Protein 7UEK (pdb70)

Secondary structure (DSSP, 8-state):
-EEEEEE-SS--HHHHHHHHHHHHHHT-S-EEEEEE--HHHHHHHHHHHHHHT-TT-EEEEEE--S-HHHHHHHHHHHHHHHHHTT-S-EEEEEE--SHHHHHHHHHHHHHHT-SEEEEE--TT--HHHHHHHHHHHHHHT-S-EEEEEE--HHHHHHHHHHHHHHT-TT-EEEEE---SSHHHHHHHHHHHHHHHHHTT---EEEEEEE--HHHHHHHHHHHHHHT-

Radius of gyration: 16.61 Å; Cα contacts (8 Å, |Δi|>4): 403; chains: 1; bounding box: 42×39×34 Å

B-factor: mean 62.91, std 21.58, range [27.77, 148.19]

Solvent-accessible surface area: 11510 Å² total; per-residue (Å²): 89,2,1,0,0,46,12,34,142,94,23,74,73,122,31,0,72,82,0,0,70,16,0,101,181,63,46,14,147,87,0,0,0,0,6,98,53,60,78,122,27,0,103,20,0,10,113,3,18,151,98,32,58,12,123,97,8,22,0,1,0,8,10,87,30,124,63,77,103,64,3,98,124,50,0,93,114,0,6,75,32,0,122,157,76,49,22,72,72,51,10,0,0,4,95,8,80,80,79,88,56,1,67,83,14,0,103,33,0,49,130,43,34,14,45,8,3,0,0,45,9,38,154,95,22,71,97,137,52,0,84,69,0,0,34,12,0,113,153,58,59,23,161,73,5,0,1,0,2,87,40,49,62,124,25,0,94,26,0,11,118,9,16,138,95,36,52,25,150,81,7,24,0,2,0,20,4,87,18,134,84,65,79,80,1,90,118,50,0,97,94,0,10,89,18,0,150,164,68,49,15,111,70,27,10,0,0,0,80,1,50,76,58,98,38,0,80,99,0,1,123,30,0,40,150,50,40,16

Structure (mmCIF, N/CA/C/O backbone):
data_7UEK
#
_entry.id   7UEK
#
_cell.length_a   44.848
_cell.length_b   65.526
_cell.length_c   77.686
_cell.angle_alpha   90.000
_cell.angle_beta   90.000
_cell.angle_gamma   90.000
#
_symmetry.space_group_name_H-M   'P 21 21 21'
#
loop_
_entity.id
_entity.type
_entity.pdbx_description
1 polymer OT3
2 water water
#
loop_
_atom_site.group_PDB
_atom_site.id
_atom_site.type_symbol
_atom_site.label_atom_id
_atom_site.label_alt_id
_atom_site.label_comp_id
_atom_site.label_asym_id
_atom_site.label_entity_id
_atom_site.label_seq_id
_atom_site.pdbx_PDB_ins_code
_atom_site.Cartn_x
_atom_site.Cartn_y
_atom_site.Cartn_z
_atom_site.occupancy
_atom_site.B_iso_or_equiv
_atom_site.auth_seq_id
_atom_site.auth_comp_id
_atom_site.auth_asym_id
_atom_site.auth_atom_id
_atom_site.pdbx_PDB_model_num
ATOM 1 N N . ASP A 1 15 ? 0.353 -4.929 2.643 1.00 141.10 1 ASP A N 1
ATOM 2 C CA . ASP A 1 15 ? 1.391 -3.927 2.445 1.00 138.52 1 ASP A CA 1
ATOM 3 C C . ASP A 1 15 ? 0.797 -2.568 2.039 1.00 128.64 1 ASP A C 1
ATOM 4 O O . ASP A 1 15 ? 0.159 -1.874 2.843 1.00 134.37 1 ASP A O 1
ATOM 13 N N . ALA A 1 16 ? 1.005 -2.218 0.770 1.00 102.12 2 ALA A N 1
ATOM 14 C CA . ALA A 1 16 ? 0.791 -0.877 0.242 1.00 76.90 2 ALA A CA 1
ATOM 15 C C . ALA A 1 16 ? -0.069 -0.960 -1.008 1.00 66.45 2 ALA A C 1
ATOM 16 O O . ALA A 1 16 ? -0.333 -2.044 -1.537 1.00 69.75 2 ALA A O 1
ATOM 23 N N . ILE A 1 17 ? -0.515 0.204 -1.486 1.00 57.33 3 ILE A N 1
ATOM 24 C CA . ILE A 1 17 ? -1.376 0.296 -2.662 1.00 48.73 3 ILE A CA 1
ATOM 25 C C . ILE A 1 17 ? -0.787 1.322 -3.622 1.00 51.16 3 ILE A C 1
ATOM 26 O O . ILE A 1 17 ? -0.432 2.437 -3.212 1.00 44.81 3 ILE A O 1
ATOM 42 N N . CYS A 1 18 ? -0.717 0.960 -4.899 1.00 46.53 4 CYS A N 1
ATOM 43 C CA . CYS A 1 18 ? -0.209 1.814 -5.967 1.00 48.54 4 CYS A CA 1
ATOM 44 C C . CYS A 1 18 ? -1.361 2.256 -6.874 1.00 51.46 4 CYS A C 1
ATOM 45 O O . CYS A 1 18 ? -2.253 1.464 -7.210 1.00 36.71 4 CYS A O 1
ATOM 53 N N . ILE A 1 19 ? -1.385 3.545 -7.190 1.00 44.98 5 ILE A N 1
ATOM 54 C CA . ILE A 1 19 ? -2.376 4.146 -8.067 1.00 38.35 5 ILE A CA 1
ATOM 55 C C . ILE A 1 19 ? -1.742 4.194 -9.442 1.00 43.04 5 ILE A C 1
ATOM 56 O O . ILE A 1 19 ? -0.672 4.790 -9.630 1.00 46.61 5 ILE A O 1
ATOM 72 N N . TYR A 1 20 ? -2.417 3.610 -10.412 1.00 34.11 6 TYR A N 1
ATOM 73 C CA . TYR A 1 20 ? -1.929 3.592 -11.777 1.00 43.24 6 TYR A CA 1
ATOM 74 C C . TYR A 1 20 ? -2.829 4.537 -12.563 1.00 49.13 6 TYR A C 1
ATOM 75 O O . TYR A 1 20 ? -4.050 4.396 -12.532 1.00 43.56 6 TYR A O 1
ATOM 93 N N . LEU A 1 21 ? -2.240 5.550 -13.191 1.00 54.48 7 LEU A N 1
ATOM 94 C CA . LEU A 1 21 ? -3.052 6.542 -13.872 1.00 60.71 7 LEU A CA 1
ATOM 95 C C . LEU A 1 21 ? -3.388 6.064 -15.274 1.00 69.40 7 LEU A C 1
ATOM 96 O O . LEU A 1 21 ? -2.492 5.741 -16.064 1.00 64.65 7 LEU A O 1
ATOM 112 N N . ASP A 1 22 ? -4.692 6.061 -15.570 1.00 83.11 8 ASP A N 1
ATOM 113 C CA . ASP A 1 22 ? -5.309 5.468 -16.751 1.00 97.12 8 ASP A CA 1
ATOM 114 C C . ASP A 1 22 ? -5.007 6.217 -18.047 1.00 105.27 8 ASP A C 1
ATOM 115 O O . ASP A 1 22 ? -5.611 5.923 -19.086 1.00 108.97 8 ASP A O 1
ATOM 124 N N . GLU A 1 23 ? -4.012 7.103 -18.050 1.00 103.99 9 GLU A N 1
ATOM 125 C CA . GLU A 1 23 ? -3.706 7.918 -19.242 1.00 100.28 9 GLU A CA 1
ATOM 126 C C . GLU A 1 23 ? -4.952 8.646 -19.806 1.00 89.06 9 GLU A C 1
ATOM 127 O O . GLU A 1 23 ? -4.817 9.534 -20.634 1.00 85.49 9 GLU A O 1
ATOM 139 N N . SER A 1 24 ? -6.146 8.260 -19.356 1.00 86.29 10 SER A N 1
ATOM 140 C CA . SER A 1 24 ? -7.380 8.960 -19.673 1.00 81.16 10 SER A CA 1
ATOM 141 C C . SER A 1 24 ? -7.773 9.630 -18.363 1.00 77.56 10 SER A C 1
ATOM 142 O O . SER A 1 24 ? -8.760 10.380 -18.330 1.00 78.84 10 SER A O 1
ATOM 150 N N . ALA A 1 25 ? -7.024 9.367 -17.295 1.00 66.62 11 ALA A N 1
ATOM 151 C CA . ALA A 1 25 ? -7.226 10.026 -16.019 1.00 68.04 11 ALA A CA 1
ATOM 152 C C . ALA A 1 25 ? -6.465 11.353 -15.987 1.00 66.83 11 ALA A C 1
ATOM 153 O O . ALA A 1 25 ? -5.453 11.526 -16.668 1.00 65.56 11 ALA A O 1
ATOM 160 N N . THR A 1 26 ? -6.966 12.291 -15.188 1.00 60.56 12 THR A N 1
ATOM 161 C CA . THR A 1 26 ? -6.403 13.632 -15.053 1.00 52.07 12 THR A CA 1
ATOM 162 C C . THR A 1 26 ? -5.685 13.762 -13.710 1.00 54.63 12 THR A C 1
ATOM 163 O O . THR A 1 26 ? -5.666 12.840 -12.883 1.00 44.97 12 THR A O 1
ATOM 174 N N . TRP A 1 27 ? -5.088 14.932 -13.474 1.00 53.12 13 TRP A N 1
ATOM 175 C CA . TRP A 1 27 ? -4.385 15.094 -12.208 1.00 48.39 13 TRP A CA 1
ATOM 176 C C . TRP A 1 27 ? -5.341 15.299 -11.045 1.00 42.75 13 TRP A C 1
ATOM 177 O O . TRP A 1 27 ? -4.978 15.011 -9.898 1.00 45.26 13 TRP A O 1
ATOM 198 N N . LYS A 1 28 ? -6.539 15.825 -11.304 1.00 42.24 14 LYS A N 1
ATOM 199 C CA . LYS A 1 28 ? -7.596 15.789 -10.295 1.00 44.93 14 LYS A CA 1
ATOM 200 C C . LYS A 1 28 ? -8.051 14.341 -9.992 1.00 45.37 14 LYS A C 1
ATOM 201 O O . LYS A 1 28 ? -8.363 13.998 -8.836 1.00 43.44 14 LYS A O 1
ATOM 220 N N . ASP A 1 29 ? -8.117 13.472 -11.008 1.00 44.95 15 ASP A N 1
ATOM 221 C CA . ASP A 1 29 ? -8.371 12.053 -10.720 1.00 49.65 15 ASP A CA 1
ATOM 222 C C . ASP A 1 29 ? -7.308 11.476 -9.797 1.00 49.54 15 ASP A C 1
ATOM 223 O O . ASP A 1 29 ? -7.629 10.740 -8.853 1.00 45.72 15 ASP A O 1
ATOM 232 N N . MET A 1 30 ? -6.031 11.800 -10.066 1.00 44.42 16 MET A N 1
ATOM 233 C CA . MET A 1 30 ? -4.922 11.340 -9.236 1.00 43.96 16 MET A CA 1
ATOM 234 C C . MET A 1 30 ? -5.031 11.852 -7.809 1.00 47.65 16 MET A C 1
ATOM 235 O O . MET A 1 30 ? -4.894 11.083 -6.844 1.00 42.62 16 MET A O 1
ATOM 249 N N . LYS A 1 31 ? -5.223 13.165 -7.655 1.00 39.85 17 LYS A N 1
ATOM 250 C CA . LYS A 1 31 ? -5.375 13.742 -6.326 1.00 38.56 17 LYS A CA 1
ATOM 251 C C . LYS A 1 31 ? -6.496 13.061 -5.551 1.00 42.30 17 LYS A C 1
ATOM 252 O O . LYS A 1 31 ? -6.353 12.795 -4.353 1.00 45.28 17 LYS A O 1
ATOM 271 N N . LYS A 1 32 ? -7.628 12.783 -6.208 1.00 48.74 18 LYS A N 1
ATOM 272 C CA A LYS A 1 32 ? -8.743 12.186 -5.483 0.48 50.01 18 LYS A CA 1
ATOM 273 C CA B LYS A 1 32 ? -8.750 12.179 -5.492 0.52 49.98 18 LYS A CA 1
ATOM 274 C C . LYS A 1 32 ? -8.438 10.742 -5.095 1.00 44.82 18 LYS A C 1
ATOM 275 O O . LYS A 1 32 ? -8.834 10.294 -4.014 1.00 43.18 18 LYS A O 1
ATOM 299 N N . ALA A 1 33 ? -7.721 10.008 -5.952 1.00 36.12 19 ALA A N 1
ATOM 300 C CA . ALA A 1 33 ? -7.331 8.642 -5.600 1.00 45.62 19 ALA A CA 1
ATOM 301 C C . ALA A 1 33 ? -6.393 8.640 -4.397 1.00 51.43 19 ALA A C 1
ATOM 302 O O . ALA A 1 33 ? -6.504 7.776 -3.516 1.00 37.40 19 ALA A O 1
ATOM 309 N N . MET A 1 34 ? -5.498 9.634 -4.313 1.00 43.89 20 MET A N 1
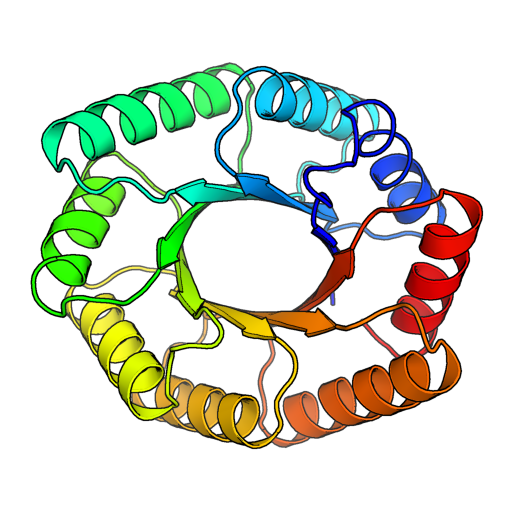ATOM 310 C CA . MET A 1 34 ? -4.601 9.714 -3.166 1.00 42.56 20 MET A CA 1
ATOM 311 C C . MET A 1 34 ? -5.356 10.004 -1.875 1.00 47.73 20 MET A C 1
ATOM 312 O O . MET A 1 34 ? -5.085 9.378 -0.841 1.00 49.92 20 MET A O 1
ATOM 326 N N . GLU A 1 35 ? -6.298 10.957 -1.893 1.00 44.33 21 GLU A N 1
ATOM 327 C CA . GLU A 1 35 ? -7.038 11.238 -0.661 1.00 49.69 21 GLU A CA 1
ATOM 328 C C . GLU A 1 35 ? -7.884 10.044 -0.239 1.00 46.56 21 GLU A C 1
ATOM 329 O O . GLU A 1 35 ? -8.156 9.853 0.957 1.00 47.04 21 GLU A O 1
ATOM 341 N N . ILE A 1 36 ? -8.316 9.227 -1.192 1.00 40.68 22 ILE A N 1
ATOM 342 C CA . ILE A 1 36 ? -9.142 8.087 -0.817 1.00 42.61 22 ILE A CA 1
ATOM 343 C C . ILE A 1 36 ? -8.302 7.091 -0.043 1.00 47.31 22 ILE A C 1
ATOM 344 O O . ILE A 1 36 ? -8.672 6.664 1.058 1.00 54.25 22 ILE A O 1
ATOM 360 N N . LEU A 1 37 ? -7.109 6.795 -0.563 1.00 49.35 23 LEU A N 1
ATOM 361 C CA . LEU A 1 37 ? -6.183 5.903 0.130 1.00 45.82 23 LEU A CA 1
ATOM 362 C C . LEU A 1 37 ? -5.784 6.471 1.491 1.00 52.25 23 LEU A C 1
ATOM 363 O O . LEU A 1 37 ? -5.744 5.740 2.489 1.00 49.75 23 LEU A O 1
ATOM 379 N N . TYR A 1 38 ? -5.490 7.775 1.557 1.00 51.53 24 TYR A N 1
ATOM 380 C CA . TYR A 1 38 ? -5.206 8.373 2.851 1.00 48.07 24 TYR A CA 1
ATOM 381 C C . TYR A 1 38 ? -6.335 8.095 3.831 1.00 57.98 24 TYR A C 1
ATOM 382 O O . TYR A 1 38 ? -6.098 7.698 4.981 1.00 53.87 24 TYR A O 1
ATOM 400 N N . LYS A 1 39 ? -7.577 8.318 3.382 1.00 62.78 25 LYS A N 1
ATOM 401 C CA . LYS A 1 39 ? -8.746 8.131 4.228 1.00 61.39 25 LYS A CA 1
ATOM 402 C C . LYS A 1 39 ? -8.889 6.679 4.655 1.00 58.22 25 LYS A C 1
ATOM 403 O O . LYS A 1 39 ? -9.257 6.396 5.802 1.00 64.31 25 LYS A O 1
ATOM 422 N N . LEU A 1 40 ? -8.596 5.745 3.752 1.00 55.71 26 LEU A N 1
ATOM 423 C CA . LEU A 1 40 ? -8.630 4.325 4.114 1.00 63.20 26 LEU A CA 1
ATOM 424 C C . LEU A 1 40 ? -7.502 3.911 5.036 1.00 69.47 26 LEU A C 1
ATOM 425 O O . LEU A 1 40 ? -7.491 2.753 5.477 1.00 73.97 26 LEU A O 1
ATOM 441 N N . GLY A 1 41 ? -6.559 4.799 5.331 1.00 66.67 27 GLY A N 1
ATOM 442 C CA . GLY A 1 41 ? -5.474 4.445 6.215 1.00 70.39 27 GLY A CA 1
ATOM 443 C C . GLY A 1 41 ? -4.425 3.640 5.493 1.00 76.34 27 GLY A C 1
ATOM 444 O O . GLY A 1 41 ? -4.159 2.486 5.832 1.00 83.40 27 GLY A O 1
ATOM 448 N N . VAL A 1 42 ? -3.824 4.261 4.495 1.00 80.27 28 VAL A N 1
ATOM 449 C CA . VAL A 1 42 ? -2.757 3.650 3.741 1.00 84.05 28 VAL A CA 1
ATOM 450 C C . VAL A 1 42 ? -1.551 4.554 3.915 1.00 89.70 28 VAL A C 1
ATOM 451 O O . VAL A 1 42 ? -1.554 5.699 3.490 1.00 89.35 28 VAL A O 1
ATOM 464 N N . LYS A 1 43 ? -0.505 4.070 4.572 1.00 96.84 29 LYS A N 1
ATOM 465 C CA . LYS A 1 43 ? 0.665 4.890 4.796 1.00 104.61 29 LYS A CA 1
ATOM 466 C C . LYS A 1 43 ? 1.508 4.981 3.542 1.00 96.85 29 LYS A C 1
ATOM 467 O O . LYS A 1 43 ? 1.931 6.063 3.146 1.00 99.53 29 LYS A O 1
ATOM 486 N N . LYS A 1 44 ? 1.747 3.840 2.915 1.00 30.00 30 LYS A N 1
ATOM 487 C CA . LYS A 1 44 ? 2.550 3.815 1.711 1.00 30.00 30 LYS A CA 1
ATOM 488 C C . LYS A 1 44 ? 1.692 4.054 0.481 1.00 30.00 30 LYS A C 1
ATOM 489 O O . LYS A 1 44 ? 1.106 3.139 -0.0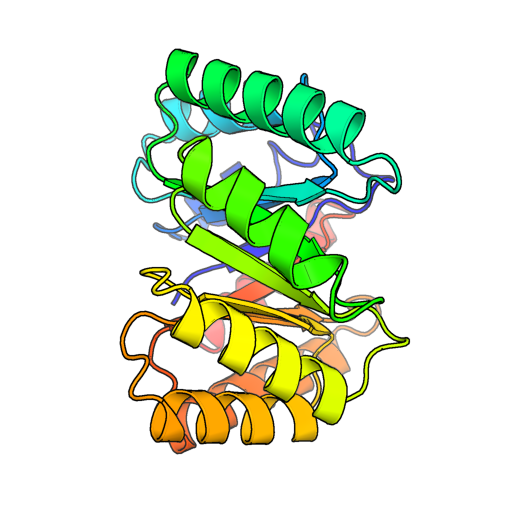66 1.00 30.00 30 LYS A O 1
ATOM 495 N N . ILE A 1 45 ? 1.624 5.308 0.067 1.00 77.31 31 ILE A N 1
ATOM 496 C CA . ILE A 1 45 ? 0.775 5.569 -1.186 1.00 68.54 31 ILE A CA 1
ATOM 497 C C . ILE A 1 45 ? 1.700 5.644 -2.382 1.00 65.72 31 ILE A C 1
ATOM 498 O O . ILE A 1 45 ? 2.390 6.616 -2.556 1.00 67.86 31 ILE A O 1
ATOM 514 N N . VAL A 1 46 ? 1.703 4.642 -3.236 1.00 62.76 32 VAL A N 1
ATOM 515 C CA . VAL A 1 46 ? 2.608 4.648 -4.359 1.00 55.03 32 VAL A CA 1
ATOM 516 C C . VAL A 1 46 ? 1.882 5.127 -5.620 1.00 45.39 32 VAL A C 1
ATOM 517 O O . VAL A 1 46 ? 0.713 4.876 -5.771 1.00 44.20 32 VAL A O 1
ATOM 530 N N . VAL A 1 47 ? 2.523 5.927 -6.469 1.00 40.14 33 VAL A N 1
ATOM 531 C CA . VAL A 1 47 ? 1.884 6.402 -7.688 1.00 41.63 33 VAL A CA 1
ATOM 532 C C . VAL A 1 47 ? 2.764 6.093 -8.890 1.00 39.66 33 VAL A C 1
ATOM 533 O O . VAL A 1 47 ? 3.995 6.230 -8.849 1.00 42.44 33 VAL A O 1
ATOM 546 N N . LEU A 1 48 ? 2.112 5.744 -9.984 1.00 36.00 34 LEU A N 1
ATOM 547 C CA . LEU A 1 48 ? 2.761 5.166 -11.143 1.00 43.36 34 LEU A CA 1
ATOM 548 C C . LEU A 1 48 ? 2.217 5.882 -12.362 1.00 42.20 34 LEU A C 1
ATOM 549 O O . LEU A 1 48 ? 1.010 5.837 -12.600 1.00 41.45 34 LEU A O 1
ATOM 565 N N . PHE A 1 49 ? 3.086 6.509 -13.148 1.00 33.56 35 PHE A N 1
ATOM 566 C CA . PHE A 1 49 ? 2.600 7.057 -14.403 1.00 38.37 35 PHE A CA 1
ATOM 567 C C . PHE A 1 49 ? 3.774 7.257 -15.357 1.00 45.44 35 PHE A C 1
ATOM 568 O O . PHE A 1 49 ? 4.949 7.216 -14.965 1.00 43.93 35 PHE A O 1
ATOM 585 N N . LYS A 1 50 ? 3.437 7.467 -16.631 1.00 44.64 36 LYS A N 1
ATOM 586 C CA . LYS A 1 50 ? 4.457 7.845 -17.595 1.00 52.47 36 LYS A CA 1
ATOM 587 C C . LYS A 1 50 ? 4.935 9.260 -17.305 1.00 58.93 36 LYS A C 1
ATOM 588 O O . LYS A 1 50 ? 4.147 10.137 -16.924 1.00 50.24 36 LYS A O 1
ATOM 607 N N . TYR A 1 51 ? 6.246 9.459 -17.437 1.00 60.11 37 TYR A N 1
ATOM 608 C CA . TYR A 1 51 ? 6.891 10.704 -17.042 1.00 62.22 37 TYR A CA 1
ATOM 609 C C . TYR A 1 51 ? 6.103 11.901 -17.541 1.00 56.48 37 TYR A C 1
ATOM 610 O O . TYR A 1 51 ? 5.830 12.032 -18.738 1.00 57.66 37 TYR A O 1
ATOM 628 N N . ASP A 1 52 ? 5.716 12.755 -16.602 1.00 55.68 38 ASP A N 1
ATOM 629 C CA . ASP A 1 52 ? 4.832 13.881 -16.869 1.00 55.75 38 ASP A CA 1
ATOM 630 C C . ASP A 1 52 ? 5.129 14.925 -15.811 1.00 53.16 38 ASP A C 1
ATOM 631 O O . ASP A 1 52 ? 4.899 14.690 -14.618 1.00 49.74 38 ASP A O 1
ATOM 640 N N . GLU A 1 53 ? 5.619 16.070 -16.278 1.00 54.66 39 GLU A N 1
ATOM 641 C CA A GLU A 1 53 ? 6.076 17.120 -15.375 0.52 59.07 39 GLU A CA 1
ATOM 642 C CA B GLU A 1 53 ? 6.070 17.142 -15.404 0.48 59.19 39 GLU A CA 1
ATOM 643 C C . GLU A 1 53 ? 4.952 17.592 -14.467 1.00 55.45 39 GLU A C 1
ATOM 644 O O . GLU A 1 53 ? 5.142 17.729 -13.252 1.00 52.77 39 GLU A O 1
ATOM 661 N N . LYS A 1 54 ? 3.771 17.829 -15.031 1.00 54.50 40 LYS A N 1
ATOM 662 C CA . LYS A 1 54 ? 2.641 18.309 -14.246 1.00 53.61 40 LYS A CA 1
ATOM 663 C C . LYS A 1 54 ? 2.176 17.249 -13.253 1.00 60.18 40 LYS A C 1
ATOM 664 O O . LYS A 1 54 ? 1.846 17.562 -12.100 1.00 56.98 40 LYS A O 1
ATOM 683 N N . LEU A 1 55 ? 2.180 15.979 -13.672 1.00 58.45 41 LEU A N 1
ATOM 684 C CA . LEU A 1 55 ? 1.804 14.909 -12.759 1.00 49.85 41 LEU A CA 1
ATOM 685 C C . LEU A 1 55 ? 2.786 14.797 -11.601 1.00 48.95 41 LEU A C 1
ATOM 686 O O . LEU A 1 55 ? 2.373 14.539 -10.464 1.00 50.09 41 LEU A O 1
ATOM 702 N N . ILE A 1 56 ? 4.089 14.994 -11.858 1.00 45.86 42 ILE A N 1
ATOM 703 C CA . ILE A 1 56 ? 5.069 14.931 -10.770 1.00 52.60 42 ILE A CA 1
ATOM 704 C C . ILE A 1 56 ? 4.818 16.042 -9.747 1.00 45.99 42 ILE A C 1
ATOM 705 O O . ILE A 1 56 ? 4.798 15.801 -8.529 1.00 41.29 42 ILE A O 1
ATOM 721 N N . LYS A 1 57 ? 4.608 17.272 -10.226 1.00 45.49 43 LYS A N 1
ATOM 722 C CA . LYS A 1 57 ? 4.356 18.395 -9.321 1.00 53.15 43 LYS A CA 1
ATOM 723 C C . LYS A 1 57 ? 3.091 18.183 -8.478 1.00 50.48 43 LYS A C 1
ATOM 724 O O . LYS A 1 57 ? 3.060 18.528 -7.289 1.00 47.62 43 LYS A O 1
ATOM 743 N N . VAL A 1 58 ? 2.020 17.657 -9.075 1.00 44.32 44 VAL A N 1
ATOM 744 C CA . VAL A 1 58 ? 0.796 17.466 -8.302 1.00 52.62 44 VAL A CA 1
ATOM 745 C C . VAL A 1 58 ? 0.988 16.351 -7.268 1.00 50.39 44 VAL A C 1
ATOM 746 O O . VAL A 1 58 ? 0.637 16.507 -6.092 1.00 49.14 44 VAL A O 1
ATOM 759 N N . ALA A 1 59 ? 1.579 15.223 -7.672 1.00 48.30 45 ALA A N 1
ATOM 760 C CA . ALA A 1 59 ? 1.804 14.147 -6.704 1.00 44.56 45 ALA A CA 1
ATOM 761 C C . ALA A 1 59 ? 2.608 14.649 -5.510 1.00 44.26 45 ALA A C 1
ATOM 762 O O . ALA A 1 59 ? 2.258 14.370 -4.354 1.00 46.70 45 ALA A O 1
ATOM 769 N N . ALA A 1 60 ? 3.653 15.452 -5.759 1.00 49.77 46 ALA A N 1
ATOM 770 C CA . ALA A 1 60 ? 4.510 15.904 -4.665 1.00 44.78 46 ALA A CA 1
ATOM 771 C C . ALA A 1 60 ? 3.753 16.807 -3.683 1.00 48.40 46 ALA A C 1
ATOM 772 O O . ALA A 1 60 ? 3.884 16.650 -2.462 1.00 60.33 46 ALA A O 1
ATOM 779 N N . LYS A 1 61 ? 2.967 17.771 -4.190 1.00 42.06 47 LYS A N 1
ATOM 780 C CA . LYS A 1 61 ? 2.182 18.642 -3.300 1.00 52.16 47 LYS A CA 1
ATOM 781 C C . LYS A 1 61 ? 1.120 17.867 -2.520 1.00 50.12 47 LYS A C 1
ATOM 782 O O . LYS A 1 61 ? 0.910 18.113 -1.324 1.00 49.39 47 LYS A O 1
ATOM 801 N N . VAL A 1 62 ? 0.405 16.957 -3.177 1.00 47.46 48 VAL A N 1
ATOM 802 C CA . VAL A 1 62 ? -0.634 16.232 -2.454 1.00 50.29 48 VAL A CA 1
ATOM 803 C C . VAL A 1 62 ? -0.004 15.406 -1.339 1.00 49.99 48 VAL A C 1
ATOM 804 O O . VAL A 1 62 ? -0.414 15.486 -0.170 1.00 48.31 48 VAL A O 1
ATOM 817 N N . LEU A 1 63 ? 1.075 14.684 -1.667 1.00 49.97 49 LEU A N 1
ATOM 818 C CA . LEU A 1 63 ? 1.756 13.873 -0.662 1.00 53.42 49 LEU A CA 1
ATOM 819 C C . LEU A 1 63 ? 2.290 14.719 0.480 1.00 49.21 49 LEU A C 1
ATOM 820 O O . LEU A 1 63 ? 2.266 14.271 1.634 1.00 52.37 49 LEU A O 1
ATOM 836 N N . HIS A 1 64 ? 2.731 15.952 0.200 1.00 48.10 50 HIS A N 1
ATOM 837 C CA . HIS A 1 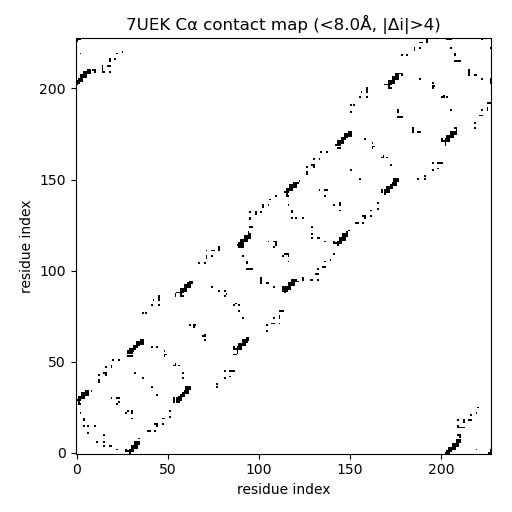64 ? 3.179 16.827 1.275 1.00 58.50 50 HIS A CA 1
ATOM 838 C C . HIS A 1 64 ? 1.999 17.251 2.128 1.00 64.06 50 HIS A C 1
ATOM 839 O O . HIS A 1 64 ? 2.063 17.198 3.363 1.00 64.21 50 HIS A O 1
ATOM 853 N N . ASP A 1 65 ? 0.912 17.681 1.471 1.00 70.65 51 ASP A N 1
ATOM 854 C CA . ASP A 1 65 ? -0.329 18.021 2.168 1.00 77.35 51 ASP A CA 1
ATOM 855 C C . ASP A 1 65 ? -0.775 16.877 3.063 1.00 71.83 51 ASP A C 1
ATOM 856 O O . ASP A 1 65 ? -1.114 17.084 4.233 1.00 76.50 51 ASP A O 1
ATOM 865 N N . LEU A 1 66 ? -0.797 15.655 2.524 1.00 55.95 52 LEU A N 1
ATOM 866 C CA . LEU A 1 66 ? -1.215 14.556 3.374 1.00 62.69 52 LEU A CA 1
ATOM 867 C C . LEU A 1 66 ? -0.154 14.206 4.402 1.00 73.73 52 LEU A C 1
ATOM 868 O O . LEU A 1 66 ? -0.471 13.581 5.420 1.00 74.49 52 LEU A O 1
ATOM 884 N N . GLY A 1 67 ? 1.090 14.609 4.167 1.00 80.30 53 GLY A N 1
ATOM 885 C CA . GLY A 1 67 ? 2.158 14.308 5.095 1.00 82.67 53 GLY A CA 1
ATOM 886 C C . GLY A 1 67 ? 2.562 12.852 5.141 1.00 78.91 53 GLY A C 1
ATOM 887 O O . GLY A 1 67 ? 2.979 12.369 6.193 1.00 82.17 53 GLY A O 1
ATOM 891 N N . ALA A 1 68 ? 2.452 12.131 4.032 1.00 78.60 54 ALA A N 1
ATOM 892 C CA . ALA A 1 68 ? 2.887 10.737 4.005 1.00 89.78 54 ALA A CA 1
ATOM 893 C C . ALA A 1 68 ? 4.240 10.680 3.302 1.00 95.57 54 ALA A C 1
ATOM 894 O O . ALA A 1 68 ? 4.347 10.300 2.138 1.00 94.94 54 ALA A O 1
ATOM 901 N N . GLU A 1 69 ? 5.298 11.070 4.030 1.00 103.22 55 GLU A N 1
ATOM 902 C CA . GLU A 1 69 ? 6.620 11.025 3.407 1.00 108.36 55 GLU A CA 1
ATOM 903 C C . GLU A 1 69 ? 7.089 9.597 3.153 1.00 108.58 55 GLU A C 1
ATOM 904 O O . GLU A 1 69 ? 8.153 9.408 2.551 1.00 108.95 55 GLU A O 1
ATOM 916 N N . GLU A 1 70 ? 6.301 8.599 3.573 1.00 109.24 56 GLU A N 1
ATOM 917 C CA . GLU A 1 70 ? 6.506 7.195 3.233 1.00 107.18 56 GLU A CA 1
ATOM 918 C C . GLU A 1 70 ? 5.823 6.795 1.923 1.00 98.84 56 GLU A C 1
ATOM 919 O O . GLU A 1 70 ? 5.427 5.630 1.760 1.00 99.25 56 GLU A O 1
ATOM 931 N N . ALA A 1 71 ? 5.668 7.729 0.992 1.00 87.86 57 ALA A N 1
ATOM 932 C CA . ALA A 1 71 ? 5.103 7.465 -0.322 1.00 76.06 57 ALA A CA 1
ATOM 933 C C . ALA A 1 71 ? 6.219 7.322 -1.351 1.00 77.38 57 ALA A C 1
ATOM 934 O O . ALA A 1 71 ? 7.398 7.541 -1.063 1.00 78.55 57 ALA A O 1
ATOM 941 N N . ILE A 1 72 ? 5.826 6.965 -2.574 1.00 72.61 58 ILE A N 1
ATOM 942 C CA . ILE A 1 72 ? 6.756 6.638 -3.652 1.00 60.13 58 ILE A CA 1
ATOM 943 C C . ILE A 1 72 ? 6.167 7.096 -4.983 1.00 53.97 58 ILE A C 1
ATOM 944 O O . ILE A 1 72 ? 4.987 6.855 -5.259 1.00 54.39 58 ILE A O 1
ATOM 960 N N . ILE A 1 73 ? 6.995 7.724 -5.825 1.00 46.19 59 ILE A N 1
ATOM 961 C CA . ILE A 1 73 ? 6.630 8.020 -7.212 1.00 44.08 59 ILE A CA 1
ATOM 962 C C . ILE A 1 73 ? 7.421 7.095 -8.125 1.00 45.86 59 ILE A C 1
ATOM 963 O O . ILE A 1 73 ? 8.653 7.038 -8.042 1.00 45.75 59 ILE A O 1
ATOM 979 N N . ILE A 1 74 ? 6.712 6.397 -9.007 1.00 41.70 60 ILE A N 1
ATOM 980 C CA . ILE A 1 74 ? 7.292 5.498 -9.988 1.00 43.59 60 ILE A CA 1
ATOM 981 C C . ILE A 1 74 ? 7.011 6.090 -11.360 1.00 41.99 60 ILE A C 1
ATOM 982 O O . ILE A 1 74 ? 5.850 6.234 -11.766 1.00 36.27 60 ILE A O 1
ATOM 998 N N . LEU A 1 75 ? 8.073 6.401 -12.084 1.00 39.78 61 LEU A N 1
ATOM 999 C CA . LEU A 1 75 ? 7.982 7.042 -13.378 1.00 41.64 61 LEU A CA 1
ATOM 1000 C C . LEU A 1 75 ? 8.315 6.041 -14.463 1.00 45.17 61 LEU A C 1
ATOM 1001 O O . LEU A 1 75 ? 9.396 5.435 -14.455 1.00 51.33 61 LEU A O 1
ATOM 1017 N N . ILE A 1 76 ? 7.415 5.914 -15.409 1.00 45.17 62 ILE A N 1
ATOM 1018 C CA . ILE A 1 76 ? 7.583 4.999 -16.518 1.00 50.59 62 ILE A CA 1
ATOM 1019 C C . ILE A 1 76 ? 8.231 5.762 -17.647 1.00 52.65 62 ILE A C 1
ATOM 1020 O O . ILE A 1 76 ? 7.758 6.839 -18.028 1.00 61.28 62 ILE A O 1
ATOM 1036 N N . PHE A 1 77 ? 9.310 5.213 -18.182 1.00 53.11 63 PHE A N 1
ATOM 1037 C CA . PHE A 1 77 ? 9.978 5.793 -19.332 1.00 58.77 63 PHE A CA 1
ATOM 1038 C C . PHE A 1 77 ? 9.912 4.821 -20.494 1.00 64.31 63 PHE A C 1
ATOM 1039 O O . PHE A 1 77 ? 10.087 3.608 -20.318 1.00 58.71 63 PHE A O 1
ATOM 1056 N N . ASP A 1 78 ? 9.654 5.363 -21.674 1.00 63.81 64 ASP A N 1
ATOM 1057 C CA . ASP A 1 78 ? 9.572 4.571 -22.888 1.00 75.74 64 ASP A CA 1
ATOM 1058 C C . ASP A 1 78 ? 10.219 5.453 -23.949 1.00 73.61 64 ASP A C 1
ATOM 1059 O O . ASP A 1 78 ? 9.537 6.160 -24.697 1.00 79.10 64 ASP A O 1
ATOM 1068 N N . ILE A 1 79 ? 11.551 5.444 -23.982 1.00 71.46 65 ILE A N 1
ATOM 1069 C CA . ILE A 1 79 ? 12.307 6.279 -24.910 1.00 80.80 65 ILE A CA 1
ATOM 1070 C C . ILE A 1 79 ? 13.252 5.386 -25.698 1.00 89.38 65 ILE A C 1
ATOM 1071 O O . ILE A 1 79 ? 14.107 4.707 -25.115 1.00 80.77 65 ILE A O 1
ATOM 1087 N N . ASP A 1 80 ? 13.078 5.381 -27.022 1.00 107.63 66 ASP A N 1
ATOM 1088 C CA . ASP A 1 80 ? 14.048 4.760 -27.917 1.00 120.24 66 ASP A CA 1
ATOM 1089 C C . ASP A 1 80 ? 15.418 5.393 -27.727 1.00 119.24 66 ASP A C 1
ATOM 1090 O O . ASP A 1 80 ? 16.374 4.730 -27.306 1.00 115.10 66 ASP A O 1
ATOM 1099 N N . ASP A 1 81 ? 15.504 6.700 -28.001 1.00 120.36 67 ASP A N 1
ATOM 1100 C CA . ASP A 1 81 ? 16.753 7.455 -27.976 1.00 117.89 67 ASP A CA 1
ATOM 1101 C C . ASP A 1 81 ? 17.456 7.319 -26.629 1.00 103.66 67 ASP A C 1
ATOM 1102 O O . ASP A 1 81 ? 16.830 7.396 -25.569 1.00 97.79 67 ASP A O 1
ATOM 1111 N N . GLU A 1 82 ? 18.777 7.140 -26.681 1.00 98.25 68 GLU A N 1
ATOM 1112 C CA . GLU A 1 82 ? 19.574 6.949 -25.475 1.00 90.23 68 GLU A CA 1
ATOM 1113 C C . GLU A 1 82 ? 19.988 8.263 -24.821 1.00 86.78 68 GLU A C 1
ATOM 1114 O O . GLU A 1 82 ? 20.040 8.339 -23.586 1.00 76.77 68 GLU A O 1
ATOM 1126 N N . ASP A 1 83 ? 20.269 9.308 -25.603 1.00 95.64 69 ASP A N 1
ATOM 1127 C CA . ASP A 1 83 ? 20.537 10.607 -24.997 1.00 101.62 69 ASP A CA 1
ATOM 1128 C C . ASP A 1 83 ? 19.259 11.385 -24.695 1.00 94.44 69 ASP A C 1
ATOM 1129 O O . ASP A 1 83 ? 19.241 12.187 -23.754 1.00 95.24 69 ASP A O 1
ATOM 1138 N N . GLU A 1 84 ? 18.174 11.148 -25.438 1.00 88.96 70 GLU A N 1
ATOM 1139 C CA . GLU A 1 84 ? 16.886 11.662 -24.984 1.00 91.22 70 GLU A CA 1
ATOM 1140 C C . GLU A 1 84 ? 16.453 10.996 -23.683 1.00 85.81 70 GLU A C 1
ATOM 1141 O O . GLU A 1 84 ? 15.824 11.644 -22.839 1.00 83.29 70 GLU A O 1
ATOM 1153 N N . PHE A 1 85 ? 16.789 9.717 -23.493 1.00 79.39 71 PHE A N 1
ATOM 1154 C CA . PHE A 1 85 ? 16.490 9.044 -22.231 1.00 73.67 71 PHE A CA 1
ATOM 1155 C C . PHE A 1 85 ? 17.221 9.710 -21.071 1.00 70.40 71 PHE A C 1
ATOM 1156 O O . PHE A 1 85 ? 16.602 10.097 -20.070 1.00 61.89 71 PHE A O 1
ATOM 1173 N N . LYS A 1 86 ? 18.551 9.824 -21.184 1.00 69.20 72 LYS A N 1
ATOM 1174 C CA . LYS A 1 86 ? 19.339 10.527 -20.176 1.00 70.06 72 LYS A CA 1
ATOM 1175 C C . LYS A 1 86 ? 18.796 11.934 -19.956 1.00 72.40 72 LYS A C 1
ATOM 1176 O O . LYS A 1 86 ? 18.572 12.356 -18.814 1.00 70.15 72 LYS A O 1
ATOM 1195 N N . LYS A 1 87 ? 18.577 12.673 -21.049 1.00 70.02 73 LYS A N 1
ATOM 1196 C CA . LYS A 1 87 ? 17.960 13.995 -20.956 1.00 83.99 73 LYS A CA 1
ATOM 1197 C C . LYS A 1 87 ? 16.716 13.976 -20.068 1.00 80.06 73 LYS A C 1
ATOM 1198 O O . LYS A 1 87 ? 16.610 14.755 -19.112 1.00 76.56 73 LYS A O 1
ATOM 1217 N N . GLN A 1 88 ? 15.767 13.079 -20.363 1.00 68.67 74 GLN A N 1
ATOM 1218 C CA . GLN A 1 88 ? 14.488 13.125 -19.657 1.00 72.34 74 GLN A CA 1
ATOM 1219 C C . GLN A 1 88 ? 14.613 12.599 -18.237 1.00 66.60 74 GLN A C 1
ATOM 1220 O O . GLN A 1 88 ? 13.970 13.124 -17.318 1.00 60.30 74 GLN A O 1
ATOM 1234 N N . VAL A 1 89 ? 15.422 11.553 -18.037 1.00 65.82 75 VAL A N 1
ATOM 1235 C CA . VAL A 1 89 ? 15.558 10.989 -16.698 1.00 63.37 75 VAL A CA 1
ATOM 1236 C C . VAL A 1 89 ? 16.252 11.988 -15.781 1.00 65.64 75 VAL A C 1
ATOM 1237 O O . VAL A 1 89 ? 15.891 12.124 -14.603 1.00 62.33 75 VAL A O 1
ATOM 1250 N N . LYS A 1 90 ? 17.236 12.727 -16.314 1.00 58.56 76 LYS A N 1
ATOM 1251 C CA . LYS A 1 90 ? 17.880 13.772 -15.532 1.00 61.25 76 LYS A CA 1
ATOM 1252 C C . LYS A 1 90 ? 16.880 14.860 -15.142 1.00 63.85 76 LYS A C 1
ATOM 1253 O O . LYS A 1 90 ? 16.767 15.219 -13.963 1.00 61.95 76 LYS A O 1
ATOM 1272 N N . LYS A 1 91 ? 16.145 15.401 -16.123 1.00 63.55 77 LYS A N 1
ATOM 1273 C CA . LYS A 1 91 ? 15.123 16.403 -15.814 1.00 65.96 77 LYS A CA 1
ATOM 1274 C C . LYS A 1 91 ? 14.100 15.870 -14.805 1.00 61.22 77 LYS A C 1
ATOM 1275 O O . LYS A 1 91 ? 13.708 16.581 -13.872 1.00 58.31 77 LYS A O 1
ATOM 1294 N N . ALA A 1 92 ? 13.654 14.623 -14.962 1.00 54.92 78 ALA A N 1
ATOM 1295 C CA . ALA A 1 92 ? 12.676 14.099 -14.012 1.00 51.54 78 ALA A CA 1
ATOM 1296 C C . ALA A 1 92 ? 13.255 14.055 -12.597 1.00 56.34 78 ALA A C 1
ATOM 1297 O O . ALA A 1 92 ? 12.627 14.529 -11.640 1.00 52.49 78 ALA A O 1
ATOM 1304 N N . LEU A 1 93 ? 14.467 13.494 -12.448 1.00 56.44 79 LEU A N 1
ATOM 1305 C CA . LEU A 1 93 ? 15.020 13.279 -11.111 1.00 59.40 79 LEU A CA 1
ATOM 1306 C C . LEU A 1 93 ? 15.334 14.603 -10.420 1.00 61.79 79 LEU A C 1
ATOM 1307 O O . LEU A 1 93 ? 15.175 14.720 -9.196 1.00 64.85 79 LEU A O 1
ATOM 1323 N N . GLU A 1 94 ? 15.759 15.615 -11.179 1.00 61.96 80 GLU A N 1
ATOM 1324 C CA . GLU A 1 94 ? 16.063 16.896 -10.558 1.00 61.77 80 GLU A CA 1
ATOM 1325 C C . GLU A 1 94 ? 14.796 17.611 -10.129 1.00 62.10 80 GLU A C 1
ATOM 1326 O O . GLU A 1 94 ? 14.803 18.322 -9.112 1.00 58.77 80 GLU A O 1
ATOM 1338 N N . LEU A 1 95 ? 13.703 17.453 -10.883 1.00 55.55 81 LEU A N 1
ATOM 1339 C CA . LEU A 1 95 ? 12.452 18.059 -10.443 1.00 53.36 81 LEU A CA 1
ATOM 1340 C C . LEU A 1 95 ? 12.010 17.410 -9.145 1.00 53.87 81 LEU A C 1
ATOM 1341 O O . LEU A 1 95 ? 11.783 18.096 -8.134 1.00 47.81 81 LEU A O 1
ATOM 1357 N N . MET A 1 96 ? 11.986 16.069 -9.136 1.00 45.78 82 MET A N 1
ATOM 1358 C CA . MET A 1 96 ? 11.620 15.335 -7.934 1.00 51.48 82 MET A CA 1
ATOM 1359 C C . MET A 1 96 ? 12.523 15.671 -6.770 1.00 52.15 82 MET A C 1
ATOM 1360 O O . MET A 1 96 ? 12.061 15.701 -5.624 1.00 60.70 82 MET A O 1
ATOM 1374 N N . LYS A 1 97 ? 13.799 15.972 -7.043 1.00 60.48 83 LYS A N 1
ATOM 1375 C CA . LYS A 1 97 ? 14.702 16.430 -5.991 1.00 62.15 83 LYS A CA 1
ATOM 1376 C C . LYS A 1 97 ? 14.303 17.810 -5.462 1.00 64.75 83 LYS A C 1
ATOM 1377 O O . LYS A 1 97 ? 14.321 18.034 -4.245 1.00 68.12 83 LYS A O 1
ATOM 1396 N N . LYS A 1 98 ? 13.964 18.757 -6.354 1.00 61.28 84 LYS A N 1
ATOM 1397 C CA . LYS A 1 98 ? 13.450 20.057 -5.897 1.00 66.44 84 LYS A CA 1
ATOM 1398 C C . LYS A 1 98 ? 12.258 19.881 -4.968 1.00 65.55 84 LYS A C 1
ATOM 1399 O O . LYS A 1 98 ? 12.107 20.615 -3.986 1.00 72.99 84 LYS A O 1
ATOM 1418 N N . LEU A 1 99 ? 11.398 18.912 -5.266 1.00 56.27 85 LEU A N 1
ATOM 1419 C CA . LEU A 1 99 ? 10.137 18.774 -4.558 1.00 58.20 85 LEU A CA 1
ATOM 1420 C C . LEU A 1 99 ? 10.243 17.935 -3.296 1.00 65.59 85 LEU A C 1
ATOM 1421 O O . LEU A 1 99 ? 9.224 17.704 -2.637 1.00 76.68 85 LEU A O 1
ATOM 1437 N N . GLY A 1 100 ? 11.444 17.493 -2.933 1.00 61.59 86 GLY A N 1
ATOM 1438 C CA . GLY A 1 100 ? 11.600 16.683 -1.741 1.00 67.09 86 GLY A CA 1
ATOM 1439 C C . GLY A 1 100 ? 10.960 15.307 -1.822 1.00 63.11 86 GLY A C 1
ATOM 1440 O O . GLY A 1 100 ? 10.535 14.771 -0.789 1.00 59.58 86 GLY A O 1
ATOM 1444 N N . VAL A 1 101 ? 10.867 14.728 -3.020 1.00 59.42 87 VAL A N 1
ATOM 1445 C CA . VAL A 1 101 ? 10.358 13.368 -3.194 1.00 58.84 87 VAL A CA 1
ATOM 1446 C C . VAL A 1 101 ? 11.452 12.411 -2.738 1.00 65.07 87 VAL A C 1
ATOM 1447 O O . VAL A 1 101 ? 12.501 12.306 -3.379 1.00 62.83 87 VAL A O 1
ATOM 1460 N N . ASP A 1 102 ? 11.286 11.795 -1.567 1.00 70.64 88 ASP A N 1
ATOM 1461 C CA . ASP A 1 102 ? 12.305 10.927 -1.005 1.00 75.71 88 ASP A CA 1
ATOM 1462 C C . ASP A 1 102 ? 12.487 9.588 -1.699 1.00 69.40 88 ASP A C 1
ATOM 1463 O O . ASP A 1 102 ? 13.576 9.042 -1.693 1.00 71.50 88 ASP A O 1
ATOM 1472 N N . HIS A 1 103 ? 11.430 9.045 -2.284 1.00 66.99 89 HIS A N 1
ATOM 1473 C CA . HIS A 1 103 ? 11.530 7.757 -2.958 1.00 64.24 89 HIS A CA 1
ATOM 1474 C C . HIS A 1 103 ? 11.075 7.845 -4.407 1.00 57.62 89 HIS A C 1
ATOM 1475 O O . HIS A 1 103 ? 9.889 7.857 -4.694 1.00 53.78 89 HIS A O 1
ATOM 1489 N N . ARG A 1 104 ? 12.047 7.890 -5.307 1.00 30.00 90 ARG A N 1
ATOM 1490 C CA . ARG A 1 104 ? 11.825 8.028 -6.732 1.00 30.00 90 ARG A CA 1
ATOM 1491 C C . ARG A 1 104 ? 12.300 6.783 -7.468 1.00 30.00 90 ARG A C 1
ATOM 1492 O O . ARG A 1 104 ? 13.429 6.381 -7.299 1.00 30.00 90 ARG A O 1
ATOM 1512 N N . ILE A 1 105 ? 11.471 6.165 -8.298 1.00 60.61 91 ILE A N 1
ATOM 1513 C CA . ILE A 1 105 ? 11.894 4.977 -9.009 1.00 50.93 91 ILE A CA 1
ATOM 1514 C C . ILE A 1 105 ? 11.665 5.168 -10.501 1.00 47.97 91 ILE A C 1
ATOM 1515 O O . ILE A 1 105 ? 10.639 5.675 -10.908 1.00 51.61 91 ILE A O 1
ATOM 1531 N N . ILE A 1 106 ? 12.615 4.731 -11.300 1.00 35.79 92 ILE A N 1
ATOM 1532 C CA . ILE A 1 106 ? 12.575 4.818 -12.762 1.00 39.74 92 ILE A CA 1
ATOM 1533 C C . ILE A 1 106 ? 12.193 3.440 -13.308 1.00 49.32 92 ILE A C 1
ATOM 1534 O O . ILE A 1 106 ? 12.920 2.463 -13.080 1.00 51.33 92 ILE A O 1
ATOM 1550 N N . ALA A 1 107 ? 11.049 3.334 -14.010 1.00 49.83 93 ALA A N 1
ATOM 1551 C CA . ALA A 1 107 ? 10.609 2.057 -14.585 1.00 43.26 93 ALA A CA 1
ATOM 1552 C C . ALA A 1 107 ? 11.044 1.950 -16.046 1.00 48.04 93 ALA A C 1
ATOM 1553 O O . ALA A 1 107 ? 10.921 2.903 -16.825 1.00 55.85 93 ALA A O 1
ATOM 1560 N N . LEU A 1 108 ? 11.563 0.779 -16.400 1.00 52.19 94 LEU A N 1
ATOM 1561 C CA . LEU A 1 108 ? 12.105 0.488 -17.719 1.00 56.98 94 LEU A CA 1
ATOM 1562 C C . LEU A 1 108 ? 11.413 -0.752 -18.267 1.00 58.98 94 LEU A C 1
ATOM 1563 O O . LEU A 1 108 ? 11.378 -1.789 -17.588 1.00 53.60 94 LEU A O 1
ATOM 1579 N N . ARG A 1 109 ? 10.974 -0.714 -19.515 1.00 66.91 95 ARG A N 1
ATOM 1580 C CA . ARG A 1 109 ? 10.427 -1.927 -20.102 1.00 73.25 95 ARG A CA 1
ATOM 1581 C C . ARG A 1 109 ? 11.613 -2.665 -20.717 1.00 78.99 95 ARG A C 1
ATOM 1582 O O . ARG A 1 109 ? 12.578 -2.042 -21.133 1.00 76.62 95 ARG A O 1
ATOM 1603 N N . MET A 1 110 ? 11.519 -4.011 -20.726 1.00 92.21 96 MET A N 1
ATOM 1604 C CA . MET A 1 110 ? 12.589 -4.968 -21.127 1.00 103.06 96 MET A CA 1
ATOM 1605 C C . MET A 1 110 ? 13.180 -4.948 -22.551 1.00 110.84 96 MET A C 1
ATOM 1606 O O . MET A 1 110 ? 14.336 -4.584 -22.680 1.00 121.33 96 MET A O 1
ATOM 1620 N N . THR A 1 111 ? 12.455 -5.274 -23.640 1.00 103.86 97 THR A N 1
ATOM 1621 C CA . THR A 1 111 ? 12.820 -5.251 -25.058 1.00 100.33 97 THR A CA 1
ATOM 1622 C C . THR A 1 111 ? 14.253 -5.745 -25.270 1.00 99.61 97 THR A C 1
ATOM 1623 O O . THR A 1 111 ? 14.616 -6.794 -24.759 1.00 101.84 97 THR A O 1
ATOM 1634 N N . ASP A 1 112 ? 15.063 -5.005 -26.015 1.00 99.68 98 ASP A N 1
ATOM 1635 C CA . ASP A 1 112 ? 16.440 -5.423 -26.281 1.00 102.23 98 ASP A CA 1
ATOM 1636 C C . ASP A 1 112 ? 17.268 -5.632 -25.024 1.00 93.50 98 ASP A C 1
ATOM 1637 O O . ASP A 1 112 ? 17.279 -4.794 -24.134 1.00 94.04 98 ASP A O 1
ATOM 1646 N N . GLU A 1 113 ? 17.983 -6.747 -24.969 1.00 84.78 99 GLU A N 1
ATOM 1647 C CA . GLU A 1 113 ? 18.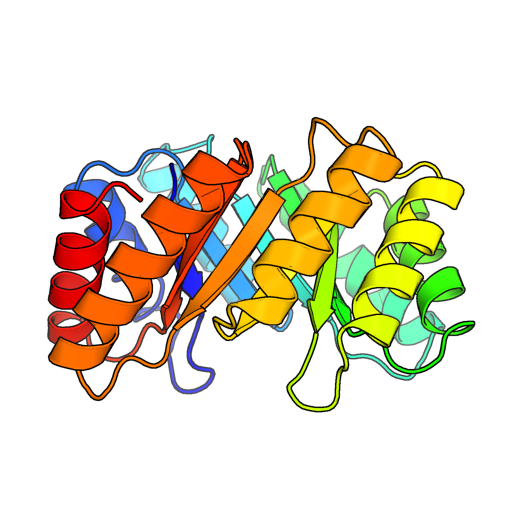820 -7.050 -23.814 1.00 77.49 99 GLU A CA 1
ATOM 1648 C C . GLU A 1 113 ? 19.897 -5.994 -23.618 1.00 76.82 99 GLU A C 1
ATOM 1649 O O . GLU A 1 113 ? 20.086 -5.485 -22.507 1.00 70.76 99 GLU A O 1
ATOM 1661 N N . GLU A 1 114 ? 20.629 -5.660 -24.688 1.00 84.02 100 GLU A N 1
ATOM 1662 C CA A GLU A 1 114 ? 21.646 -4.620 -24.582 0.56 90.18 100 GLU A CA 1
ATOM 1663 C CA B GLU A 1 114 ? 21.647 -4.619 -24.593 0.44 90.29 100 GLU A CA 1
ATOM 1664 C C . GLU A 1 114 ? 21.021 -3.261 -24.296 1.00 84.90 100 GLU A C 1
ATOM 1665 O O . GLU A 1 114 ? 21.548 -2.491 -23.485 1.00 83.36 100 GLU A O 1
ATOM 1682 N N . LYS A 1 115 ? 19.900 -2.947 -24.950 1.00 83.20 101 LYS A N 1
ATOM 1683 C CA . LYS A 1 115 ? 19.235 -1.676 -24.683 1.00 85.50 101 LYS A CA 1
ATOM 1684 C C . LYS A 1 115 ? 18.878 -1.552 -23.210 1.00 79.37 101 LYS A C 1
ATOM 1685 O O . LYS A 1 115 ? 19.089 -0.497 -22.601 1.00 84.21 101 LYS A O 1
ATOM 1704 N N . PHE A 1 116 ? 18.364 -2.633 -22.616 1.00 66.95 102 PHE A N 1
ATOM 1705 C CA . PHE A 1 116 ? 17.978 -2.601 -21.208 1.00 57.45 102 PHE A CA 1
ATOM 1706 C C . PHE A 1 116 ? 19.174 -2.290 -20.308 1.00 59.48 102 PHE A C 1
ATOM 1707 O O . PHE A 1 116 ? 19.065 -1.479 -19.379 1.00 56.89 102 PHE A O 1
ATOM 1724 N N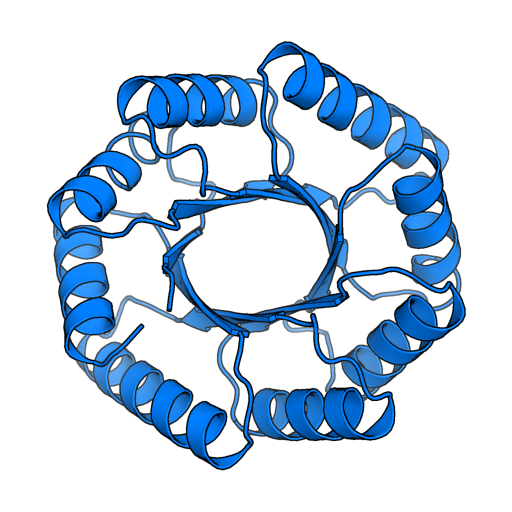 . LYS A 1 117 ? 20.336 -2.888 -20.597 1.00 60.77 103 LYS A N 1
ATOM 1725 C CA . LYS A 1 117 ? 21.505 -2.736 -19.733 1.00 62.42 103 LYS A CA 1
ATOM 1726 C C . LYS A 1 117 ? 22.046 -1.306 -19.764 1.00 66.84 103 LYS A C 1
ATOM 1727 O O . LYS A 1 117 ? 22.282 -0.694 -18.711 1.00 66.06 103 LYS A O 1
ATOM 1746 N N . LYS A 1 118 ? 22.255 -0.754 -20.961 1.00 64.89 104 LYS A N 1
ATOM 1747 C CA . LYS A 1 118 ? 22.734 0.623 -21.049 1.00 69.79 104 LYS A CA 1
ATOM 1748 C C . LYS A 1 118 ? 21.760 1.601 -20.390 1.00 69.19 104 LYS A C 1
ATOM 1749 O O . LYS A 1 118 ? 22.186 2.568 -19.743 1.00 68.93 104 LYS A O 1
ATOM 1768 N N . LEU A 1 119 ? 20.449 1.366 -20.534 1.00 63.69 105 LEU A N 1
ATOM 1769 C CA . LEU A 1 119 ? 19.471 2.309 -19.993 1.00 64.34 105 LEU A CA 1
ATOM 1770 C C . LEU A 1 119 ? 19.410 2.236 -18.477 1.00 56.78 105 LEU A C 1
ATOM 1771 O O . LEU A 1 119 ? 19.319 3.267 -17.806 1.00 54.51 105 LEU A O 1
ATOM 1787 N N . ALA A 1 120 ? 19.445 1.025 -17.919 1.00 53.83 106 ALA A N 1
ATOM 1788 C CA . ALA A 1 120 ? 19.477 0.889 -16.467 1.00 50.91 106 ALA A CA 1
ATOM 1789 C C . ALA A 1 120 ? 20.733 1.521 -15.889 1.00 58.88 106 ALA A C 1
ATOM 1790 O O . ALA A 1 120 ? 20.669 2.237 -14.879 1.00 62.47 106 ALA A O 1
ATOM 1797 N N . LYS A 1 121 ? 21.883 1.256 -16.522 1.00 60.49 107 LYS A N 1
ATOM 1798 C CA . LYS A 1 121 ? 23.145 1.886 -16.144 1.00 62.03 107 LYS A CA 1
ATOM 1799 C C . LYS A 1 121 ? 23.013 3.400 -16.115 1.00 60.80 107 LYS A C 1
ATOM 1800 O O . LYS A 1 121 ? 23.436 4.054 -15.158 1.00 61.33 107 LYS A O 1
ATOM 1819 N N . ILE A 1 122 ? 22.432 3.977 -17.166 1.00 67.29 108 ILE A N 1
ATOM 1820 C CA . ILE A 1 122 ? 22.261 5.430 -17.222 1.00 67.82 108 ILE A CA 1
ATOM 1821 C C . ILE A 1 122 ? 21.382 5.916 -16.071 1.00 61.46 108 ILE A C 1
ATOM 1822 O O . ILE A 1 122 ? 21.712 6.891 -15.387 1.00 56.46 108 ILE A O 1
ATOM 1838 N N . ALA A 1 123 ? 20.265 5.234 -15.817 1.00 57.36 109 ALA A N 1
ATOM 1839 C CA . ALA A 1 123 ? 19.397 5.667 -14.721 1.00 60.09 109 ALA A CA 1
ATOM 1840 C C . ALA A 1 123 ? 20.102 5.519 -13.378 1.00 68.64 109 ALA A C 1
ATOM 1841 O O . ALA A 1 123 ? 19.958 6.371 -12.492 1.00 74.49 109 ALA A O 1
ATOM 1848 N N . ALA A 1 124 ? 20.865 4.438 -13.205 1.00 62.84 110 ALA A N 1
ATOM 1849 C CA . ALA A 1 124 ? 21.598 4.253 -11.960 1.00 65.35 110 ALA A CA 1
ATOM 1850 C C . ALA A 1 124 ? 22.629 5.354 -11.772 1.00 69.75 110 ALA A C 1
ATOM 1851 O O . ALA A 1 124 ? 22.782 5.893 -10.670 1.00 76.83 110 ALA A O 1
ATOM 1858 N N . GLU A 1 125 ? 23.340 5.702 -12.844 1.00 64.12 111 GLU A N 1
ATOM 1859 C CA . GLU A 1 125 ? 24.339 6.759 -12.776 1.00 70.14 111 GLU A CA 1
ATOM 1860 C C . GLU A 1 125 ? 23.719 8.084 -12.355 1.00 86.47 111 GLU A C 1
ATOM 1861 O O . GLU A 1 125 ? 24.260 8.792 -11.495 1.00 98.21 111 GLU A O 1
ATOM 1873 N N . LEU A 1 126 ? 22.594 8.450 -12.977 1.00 80.11 112 LEU A N 1
ATOM 1874 C CA . LEU A 1 126 ? 21.980 9.752 -12.744 1.00 74.67 112 LEU A CA 1
ATOM 1875 C C . LEU A 1 126 ? 21.406 9.891 -11.340 1.00 76.27 112 LEU A C 1
ATOM 1876 O O . LEU A 1 126 ? 21.076 11.010 -10.926 1.00 73.37 112 LEU A O 1
ATOM 1892 N N . GLY A 1 127 ? 21.286 8.801 -10.602 1.00 77.28 113 GLY A N 1
ATOM 1893 C CA . GLY A 1 127 ? 20.831 8.846 -9.239 1.00 78.25 113 GLY A CA 1
ATOM 1894 C C . GLY A 1 127 ? 19.478 8.248 -8.983 1.00 74.35 113 GLY A C 1
ATOM 1895 O O . GLY A 1 127 ? 18.860 8.594 -7.967 1.00 78.03 113 GLY A O 1
ATOM 1899 N N . ALA A 1 128 ? 18.987 7.373 -9.863 1.00 73.53 114 ALA A N 1
ATOM 1900 C CA . ALA A 1 128 ? 17.704 6.716 -9.625 1.00 65.43 114 ALA A CA 1
ATOM 1901 C C . ALA A 1 128 ? 17.779 5.867 -8.361 1.00 70.20 114 ALA A C 1
ATOM 1902 O O . ALA A 1 128 ? 18.740 5.111 -8.160 1.00 72.36 114 ALA A O 1
ATOM 1909 N N . ASP A 1 129 ? 16.804 6.014 -7.452 1.00 70.57 115 ASP A N 1
ATOM 1910 C CA . ASP A 1 129 ? 16.832 5.310 -6.177 1.00 83.75 115 ASP A CA 1
ATOM 1911 C C . ASP A 1 129 ? 16.640 3.824 -6.341 1.00 86.47 115 ASP A C 1
ATOM 1912 O O . ASP A 1 129 ? 17.354 3.043 -5.731 1.00 96.76 115 ASP A O 1
ATOM 1921 N N . ALA A 1 130 ? 15.674 3.421 -7.148 1.00 78.65 116 ALA A N 1
ATOM 1922 C CA . ALA A 1 130 ? 15.543 1.996 -7.433 1.00 70.36 116 ALA A CA 1
ATOM 1923 C C . ALA A 1 130 ? 15.246 1.855 -8.916 1.00 64.20 116 ALA A C 1
ATOM 1924 O O . ALA A 1 130 ? 14.969 2.845 -9.604 1.00 65.22 116 ALA A O 1
ATOM 1931 N N . ILE A 1 131 ? 15.334 0.646 -9.448 1.00 52.16 117 ILE A N 1
ATOM 1932 C CA . ILE A 1 131 ? 15.029 0.463 -10.855 1.00 49.52 117 ILE A CA 1
ATOM 1933 C C . ILE A 1 131 ? 13.850 -0.494 -10.970 1.00 55.72 117 ILE A C 1
ATOM 1934 O O . ILE A 1 131 ? 13.829 -1.519 -10.298 1.00 49.08 117 ILE A O 1
ATOM 1950 N N . CYS A 1 132 ? 12.874 -0.179 -11.817 1.00 49.18 118 CYS A N 1
ATOM 1951 C CA . CYS A 1 132 ? 11.736 -1.050 -11.929 1.00 49.12 118 CYS A CA 1
ATOM 1952 C C . CYS A 1 132 ? 11.607 -1.752 -13.253 1.00 46.39 118 CYS A C 1
ATOM 1953 O O . CYS A 1 132 ? 11.723 -1.119 -14.289 1.00 44.07 118 CYS A O 1
ATOM 1961 N N . ILE A 1 133 ? 11.365 -3.064 -13.226 1.00 38.52 119 ILE A N 1
ATOM 1962 C CA . ILE A 1 133 ? 11.209 -3.793 -14.442 1.00 41.82 119 ILE A CA 1
ATOM 1963 C C . ILE A 1 133 ? 9.706 -3.781 -14.751 1.00 38.80 119 ILE A C 1
ATOM 1964 O O . ILE A 1 133 ? 8.909 -4.311 -13.994 1.00 45.51 119 ILE A O 1
ATOM 1980 N N . TYR A 1 134 ? 9.332 -3.137 -15.837 1.00 36.20 120 TYR A N 1
ATOM 1981 C CA . TYR A 1 134 ? 7.974 -3.073 -16.296 1.00 36.75 120 TYR A CA 1
ATOM 1982 C C . TYR A 1 134 ? 7.874 -3.978 -17.500 1.00 40.51 120 TYR A C 1
ATOM 1983 O O . TYR A 1 134 ? 8.439 -3.703 -18.541 1.00 40.98 120 TYR A O 1
ATOM 2001 N N . LEU A 1 135 ? 7.153 -5.072 -17.354 1.00 45.71 121 LEU A N 1
ATOM 2002 C CA . LEU A 1 135 ? 6.991 -5.985 -18.458 1.00 53.49 121 LEU A CA 1
ATOM 2003 C C . LEU A 1 135 ? 5.676 -5.731 -19.122 1.00 57.53 121 LEU A C 1
ATOM 2004 O O . LEU A 1 135 ? 4.647 -5.761 -18.474 1.00 64.66 121 LEU A O 1
ATOM 2020 N N . ASP A 1 136 ? 5.697 -5.509 -20.430 1.00 57.42 122 ASP A N 1
ATOM 2021 C CA . ASP A 1 136 ? 4.458 -5.310 -21.158 1.00 61.93 122 ASP A CA 1
ATOM 2022 C C . ASP A 1 136 ? 3.905 -6.669 -21.559 1.00 69.14 122 ASP A C 1
ATOM 2023 O O . ASP A 1 136 ? 4.538 -7.698 -21.371 1.00 64.40 122 ASP A O 1
ATOM 2032 N N . GLU A 1 137 ? 2.739 -6.688 -22.169 1.00 71.72 123 GLU A N 1
ATOM 2033 C CA . GLU A 1 137 ? 2.149 -7.989 -22.458 1.00 75.09 123 GLU A CA 1
ATOM 2034 C C . GLU A 1 137 ? 2.939 -8.781 -23.489 1.00 67.44 123 GLU A C 1
ATOM 2035 O O . GLU A 1 137 ? 2.754 -9.995 -23.572 1.00 73.26 123 GLU A O 1
ATOM 2047 N N . SER A 1 138 ? 3.816 -8.140 -24.261 1.00 58.98 124 SER A N 1
ATOM 2048 C CA . SER A 1 138 ? 4.712 -8.871 -25.157 1.00 62.85 124 SER A CA 1
ATOM 2049 C C . SER A 1 138 ? 5.857 -9.567 -24.420 1.00 60.98 124 SER A C 1
ATOM 2050 O O . SER A 1 138 ? 6.688 -10.222 -25.069 1.00 67.28 124 SER A O 1
ATOM 2058 N N . ALA A 1 139 ? 5.925 -9.435 -23.099 1.00 48.39 125 ALA A N 1
ATOM 2059 C CA . ALA A 1 139 ? 7.038 -9.965 -22.331 1.00 56.58 125 ALA A CA 1
ATOM 2060 C C . ALA A 1 139 ? 6.738 -11.394 -21.911 1.00 54.18 125 ALA A C 1
ATOM 2061 O O . ALA A 1 139 ? 5.610 -11.706 -21.526 1.00 48.77 125 ALA A O 1
ATOM 2068 N N . THR A 1 140 ? 7.756 -12.251 -21.965 1.00 49.26 126 THR A N 1
ATOM 2069 C CA . THR A 1 140 ? 7.657 -13.589 -21.392 1.00 53.04 126 THR A CA 1
ATOM 2070 C C . THR A 1 140 ? 8.330 -13.637 -20.028 1.00 57.07 126 THR A C 1
ATOM 2071 O O . THR A 1 140 ? 9.065 -12.718 -19.629 1.00 45.05 126 THR A O 1
ATOM 2082 N N . TRP A 1 141 ? 8.076 -14.741 -19.310 1.00 50.28 127 TRP A N 1
ATOM 2083 C CA . TRP A 1 141 ? 8.770 -14.956 -18.046 1.00 46.42 127 TRP A CA 1
ATOM 2084 C C . TRP A 1 141 ? 10.274 -15.061 -18.259 1.00 46.18 127 TRP A C 1
ATOM 2085 O O . TRP A 1 141 ? 11.052 -14.723 -17.357 1.00 42.95 127 TRP A O 1
ATOM 2106 N N . LYS A 1 142 ? 10.698 -15.521 -19.437 1.00 36.88 128 LYS A N 1
ATOM 2107 C CA . LYS A 1 142 ? 12.126 -15.588 -19.715 1.00 43.66 128 LYS A CA 1
ATOM 2108 C C . LYS A 1 142 ? 12.708 -14.188 -19.835 1.00 49.41 128 LYS A C 1
ATOM 2109 O O . LYS A 1 142 ? 13.800 -13.919 -19.316 1.00 41.88 128 LYS A O 1
ATOM 2128 N N . ASP A 1 143 ? 11.967 -13.260 -20.460 1.00 46.53 129 ASP A N 1
ATOM 2129 C CA . ASP A 1 143 ? 12.416 -11.868 -20.479 1.00 48.58 129 ASP A CA 1
ATOM 2130 C C . ASP A 1 143 ? 12.555 -11.314 -19.064 1.00 46.17 129 ASP A C 1
ATOM 2131 O O . ASP A 1 143 ? 13.546 -10.636 -18.746 1.00 44.65 129 ASP A O 1
ATOM 2140 N N . MET A 1 144 ? 11.591 -11.610 -18.187 1.00 39.29 130 MET A N 1
ATOM 2141 C CA . MET A 1 144 ? 11.646 -11.076 -16.825 1.00 40.66 130 MET A CA 1
ATOM 2142 C C . MET A 1 144 ? 12.905 -11.554 -16.102 1.00 47.32 130 MET A C 1
ATOM 2143 O O . MET A 1 144 ? 13.648 -10.757 -15.505 1.00 40.29 130 MET A O 1
ATOM 2157 N N . LYS A 1 145 ? 13.154 -12.860 -16.145 1.00 36.40 131 LYS A N 1
ATOM 2158 C CA . LYS A 1 145 ? 14.326 -13.414 -15.496 1.00 42.15 131 LYS A CA 1
ATOM 2159 C C . LYS A 1 145 ? 15.574 -12.725 -15.998 1.00 41.31 131 LYS A C 1
ATOM 2160 O O . LYS A 1 145 ? 16.426 -12.310 -15.203 1.00 47.68 131 LYS A O 1
ATOM 2179 N N . LYS A 1 146 ? 15.695 -12.574 -17.320 1.00 40.37 132 LYS A N 1
ATOM 2180 C CA . LYS A 1 146 ? 16.912 -11.961 -17.825 1.00 42.33 132 LYS A CA 1
ATOM 2181 C C . LYS A 1 146 ? 17.049 -10.533 -17.314 1.00 45.83 132 LYS A C 1
ATOM 2182 O O . LYS A 1 146 ? 18.140 -10.109 -16.911 1.00 43.59 132 LYS A O 1
ATOM 2201 N N . ALA A 1 147 ? 15.950 -9.780 -17.288 1.00 40.80 133 ALA A N 1
ATOM 2202 C CA . ALA A 1 147 ? 16.028 -8.397 -16.819 1.00 42.09 133 ALA A CA 1
ATOM 2203 C C . ALA A 1 147 ? 16.494 -8.333 -15.369 1.00 44.54 133 ALA A C 1
ATOM 2204 O O . ALA A 1 147 ? 17.287 -7.457 -14.994 1.00 46.27 133 ALA A O 1
ATOM 2211 N N . MET A 1 148 ? 15.961 -9.225 -14.527 1.00 36.88 134 MET A N 1
ATOM 2212 C CA . MET A 1 148 ? 16.325 -9.240 -13.112 1.00 41.73 134 MET A CA 1
ATOM 2213 C C . MET A 1 148 ? 17.790 -9.586 -12.918 1.00 41.36 134 MET A C 1
ATOM 2214 O O . MET A 1 148 ? 18.471 -8.996 -12.064 1.00 42.84 134 MET A O 1
ATOM 2228 N N . GLU A 1 149 ? 18.284 -10.575 -13.671 1.00 40.47 135 GLU A N 1
ATOM 2229 C CA . GLU A 1 149 ? 19.694 -10.945 -13.572 1.00 46.56 135 GLU A CA 1
ATOM 2230 C C . GLU A 1 149 ? 20.601 -9.786 -14.000 1.00 55.04 135 GLU A C 1
ATOM 2231 O O . GLU A 1 149 ? 21.687 -9.589 -13.434 1.00 52.20 135 GLU A O 1
ATOM 2243 N N . ILE A 1 150 ? 20.168 -9.001 -14.994 1.00 47.14 136 ILE A N 1
ATOM 2244 C CA . ILE A 1 150 ? 20.984 -7.876 -15.432 1.00 49.36 136 ILE A CA 1
ATOM 2245 C C . ILE A 1 150 ? 21.014 -6.813 -14.351 1.00 49.40 136 ILE A C 1
ATOM 2246 O O . ILE A 1 150 ? 22.064 -6.224 -14.072 1.00 50.49 136 ILE A O 1
ATOM 2262 N N . LEU A 1 151 ? 19.874 -6.557 -13.703 1.00 40.95 137 LEU A N 1
ATOM 2263 C CA . LEU A 1 151 ? 19.889 -5.534 -12.658 1.00 41.39 137 LEU A CA 1
ATOM 2264 C C . LEU A 1 151 ? 20.740 -5.989 -11.471 1.00 53.85 137 LEU A C 1
ATOM 2265 O O . LEU A 1 151 ? 21.548 -5.210 -10.939 1.00 51.90 137 LEU A O 1
ATOM 2281 N N . TYR A 1 152 ? 20.633 -7.269 -11.085 1.00 52.57 138 TYR A N 1
ATOM 2282 C CA . TYR A 1 152 ? 21.469 -7.759 -9.993 1.00 53.89 138 TYR A CA 1
ATOM 2283 C C . TYR A 1 152 ? 22.953 -7.618 -10.323 1.00 56.87 138 TYR A C 1
ATOM 2284 O O . TYR A 1 152 ? 23.742 -7.179 -9.477 1.00 54.70 138 TYR A O 1
ATOM 2302 N N . LYS A 1 153 ? 23.335 -7.987 -11.543 1.00 53.55 139 LYS A N 1
ATOM 2303 C CA . LYS A 1 153 ? 24.726 -7.918 -11.996 1.00 61.72 139 LYS A CA 1
ATOM 2304 C C . LYS A 1 153 ? 25.279 -6.505 -11.883 1.00 63.84 139 LYS A C 1
ATOM 2305 O O . LYS A 1 153 ? 26.384 -6.301 -11.414 1.00 66.98 139 LYS A O 1
ATOM 2324 N N . LEU A 1 154 ? 24.504 -5.544 -12.352 1.00 58.99 140 LEU A N 1
ATOM 2325 C CA . LEU A 1 154 ? 24.820 -4.128 -12.207 1.00 65.33 140 LEU A CA 1
ATOM 2326 C C . LEU A 1 154 ? 24.894 -3.682 -10.756 1.00 67.01 140 LEU A C 1
ATOM 2327 O O . LEU A 1 154 ? 25.385 -2.579 -10.490 1.00 70.22 140 LEU A O 1
ATOM 2343 N N . GLY A 1 155 ? 24.433 -4.504 -9.823 1.00 62.44 141 GLY A N 1
ATOM 2344 C CA . GLY A 1 155 ? 24.519 -4.164 -8.421 1.00 63.53 141 GLY A CA 1
ATOM 2345 C C . GLY A 1 155 ? 23.487 -3.168 -7.958 1.00 65.00 141 GLY A C 1
ATOM 2346 O O . GLY A 1 155 ? 23.783 -2.344 -7.087 1.00 70.75 141 GLY A O 1
ATOM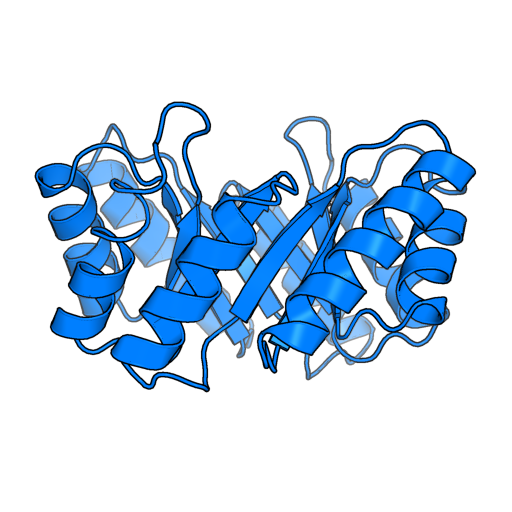 2350 N N . VAL A 1 156 ? 22.322 -3.130 -8.576 1.00 63.06 142 VAL A N 1
ATOM 2351 C CA . VAL A 1 156 ? 21.369 -2.135 -8.137 1.00 66.78 142 VAL A CA 1
ATOM 2352 C C . VAL A 1 156 ? 20.771 -2.581 -6.809 1.00 72.42 142 VAL A C 1
ATOM 2353 O O . VAL A 1 156 ? 20.474 -3.757 -6.623 1.00 56.18 142 VAL A O 1
ATOM 2366 N N . LYS A 1 157 ? 20.571 -1.632 -5.898 1.00 95.33 143 LYS A N 1
ATOM 2367 C CA . LYS A 1 157 ? 20.056 -1.933 -4.563 1.00 103.59 143 LYS A CA 1
ATOM 2368 C C . LYS A 1 157 ? 18.693 -2.622 -4.551 1.00 100.75 143 LYS A C 1
ATOM 2369 O O . LYS A 1 157 ? 18.598 -3.803 -4.233 1.00 99.37 143 LYS A O 1
ATOM 2388 N N . LYS A 1 158 ? 17.645 -1.905 -4.930 1.00 98.14 144 LYS A N 1
ATOM 2389 C CA . LYS A 1 158 ? 16.314 -2.458 -4.874 1.00 88.02 144 LYS A CA 1
ATOM 2390 C C . LYS A 1 158 ? 15.794 -2.790 -6.260 1.00 68.02 144 LYS A C 1
ATOM 2391 O O . LYS A 1 158 ? 15.639 -1.902 -7.084 1.00 66.38 144 LYS A O 1
ATOM 2410 N N . ILE A 1 159 ? 15.568 -4.060 -6.548 1.00 55.09 145 ILE A N 1
ATOM 2411 C CA . ILE A 1 159 ? 14.984 -4.411 -7.829 1.00 54.86 145 ILE A CA 1
ATOM 2412 C C . ILE A 1 159 ? 13.477 -4.380 -7.645 1.00 57.93 145 ILE A C 1
ATOM 2413 O O . ILE A 1 159 ? 12.970 -4.853 -6.624 1.00 54.63 145 ILE A O 1
ATOM 2429 N N . VAL A 1 160 ? 12.750 -3.790 -8.590 1.00 50.63 146 VAL A N 1
ATOM 2430 C CA . VAL A 1 160 ? 11.298 -3.789 -8.524 1.00 45.41 146 VAL A CA 1
ATOM 2431 C C . VAL A 1 160 ? 10.753 -4.392 -9.810 1.00 39.86 146 VAL A C 1
ATOM 2432 O O . VAL A 1 160 ? 11.290 -4.142 -10.895 1.00 45.81 146 VAL A O 1
ATOM 2445 N N . VAL A 1 161 ? 9.720 -5.224 -9.696 1.00 33.34 147 VAL A N 1
ATOM 2446 C CA . VAL A 1 161 ? 9.113 -5.809 -10.886 1.00 33.90 147 VAL A CA 1
ATOM 2447 C C . VAL A 1 161 ? 7.620 -5.500 -10.900 1.00 34.17 147 VAL A C 1
ATOM 2448 O O . VAL A 1 161 ? 6.923 -5.635 -9.881 1.00 40.02 147 VAL A O 1
ATOM 2461 N N . LEU A 1 162 ? 7.127 -5.113 -12.075 1.00 33.75 148 LEU A N 1
ATOM 2462 C CA . LEU A 1 162 ? 5.771 -4.611 -12.231 1.00 30.91 148 LEU A CA 1
ATOM 2463 C C . LEU A 1 162 ? 5.128 -5.315 -13.411 1.00 37.13 148 LEU A C 1
ATOM 2464 O O . LEU A 1 162 ? 5.625 -5.212 -14.536 1.00 39.70 148 LEU A O 1
ATOM 2480 N N . PHE A 1 163 ? 4.035 -6.043 -13.168 1.00 37.02 149 PHE A N 1
ATOM 2481 C CA . PHE A 1 163 ? 3.392 -6.701 -14.290 1.00 35.53 149 PHE A CA 1
ATOM 2482 C C . PHE A 1 163 ? 1.913 -6.924 -14.001 1.00 37.09 149 PHE A C 1
ATOM 2483 O O . PHE A 1 163 ? 1.451 -6.833 -12.859 1.00 39.18 149 PHE A O 1
ATOM 2500 N N . LYS A 1 164 ? 1.170 -7.168 -15.075 1.00 43.53 150 LYS A N 1
ATOM 2501 C CA . LYS A 1 164 ? -0.227 -7.578 -14.970 1.00 45.44 150 LYS A CA 1
ATOM 2502 C C . LYS A 1 164 ? -0.337 -8.954 -14.315 1.00 48.35 150 LYS A C 1
ATOM 2503 O O . LYS A 1 164 ? 0.392 -9.882 -14.680 1.00 48.42 150 LYS A O 1
ATOM 2522 N N . TYR A 1 165 ? -1.266 -9.078 -13.361 1.00 45.75 151 TYR A N 1
ATOM 2523 C CA . TYR A 1 165 ? -1.429 -10.271 -12.538 1.00 47.17 151 TYR A CA 1
ATOM 2524 C C . TYR A 1 165 ? -1.310 -11.542 -13.366 1.00 49.21 151 TYR A C 1
ATOM 2525 O O . TYR A 1 165 ? -1.988 -11.695 -14.390 1.00 38.32 151 TYR A O 1
ATOM 2543 N N . ASP A 1 166 ? -0.449 -12.458 -12.911 1.00 45.08 152 ASP A N 1
ATOM 2544 C CA . ASP A 1 166 ? -0.198 -13.704 -13.626 1.00 47.75 152 ASP A CA 1
ATOM 2545 C C . ASP A 1 166 ? 0.477 -14.658 -12.657 1.00 51.08 152 ASP A C 1
ATOM 2546 O O . ASP A 1 166 ? 1.521 -14.331 -12.083 1.00 47.28 152 ASP A O 1
ATOM 2555 N N . GLU A 1 167 ? -0.106 -15.842 -12.509 1.00 45.84 153 GLU A N 1
ATOM 2556 C CA . GLU A 1 167 ? 0.366 -16.792 -11.514 1.00 49.77 153 GLU A CA 1
ATOM 2557 C C . GLU A 1 167 ? 1.771 -17.293 -11.848 1.00 43.04 153 GLU A C 1
ATOM 2558 O O . GLU A 1 167 ? 2.612 -17.438 -10.950 1.00 42.06 153 GLU A O 1
ATOM 2570 N N . LYS A 1 168 ? 2.047 -17.561 -13.133 1.00 44.36 154 LYS A N 1
ATOM 2571 C CA . LYS A 1 168 ? 3.376 -18.022 -13.537 1.00 50.50 154 LYS A CA 1
ATOM 2572 C C . LYS A 1 168 ? 4.418 -16.952 -13.257 1.00 48.68 154 LYS A C 1
ATOM 2573 O O . LYS A 1 168 ? 5.478 -17.220 -12.675 1.00 48.89 154 LYS A O 1
ATOM 2592 N N . LEU A 1 169 ? 4.124 -15.729 -13.675 1.00 41.96 155 LEU A N 1
ATOM 2593 C CA . LEU A 1 169 ? 5.073 -14.650 -13.474 1.00 37.60 155 LEU A CA 1
ATOM 2594 C C . LEU A 1 169 ? 5.354 -14.452 -11.991 1.00 43.56 155 LEU A C 1
ATOM 2595 O O . LEU A 1 169 ? 6.498 -14.167 -11.604 1.00 49.27 155 LEU A O 1
ATOM 2611 N N . ILE A 1 170 ? 4.342 -14.667 -11.135 1.00 42.07 156 ILE A N 1
ATOM 2612 C CA . ILE A 1 170 ? 4.569 -14.514 -9.699 1.00 45.41 156 ILE A CA 1
ATOM 2613 C C . ILE A 1 170 ? 5.545 -15.573 -9.202 1.00 45.53 156 ILE A C 1
ATOM 2614 O O . ILE A 1 170 ? 6.489 -15.272 -8.461 1.00 39.53 156 ILE A O 1
ATOM 2630 N N . LYS A 1 171 ? 5.311 -16.837 -9.574 1.00 35.59 157 LYS A N 1
ATOM 2631 C CA . LYS A 1 171 ? 6.175 -17.909 -9.087 1.00 41.04 157 LYS A CA 1
ATOM 2632 C C . LYS A 1 171 ? 7.571 -17.766 -9.659 1.00 38.91 157 LYS A C 1
ATOM 2633 O O . LYS A 1 171 ? 8.558 -18.014 -8.960 1.00 44.43 157 LYS A O 1
ATOM 2652 N N . VAL A 1 172 ? 7.677 -17.359 -10.925 1.00 36.64 158 VAL A N 1
ATOM 2653 C CA . VAL A 1 172 ? 9.003 -17.175 -11.494 1.00 36.71 158 VAL A CA 1
ATOM 2654 C C . VAL A 1 172 ? 9.723 -16.043 -10.777 1.00 40.92 158 VAL A C 1
ATOM 2655 O O . VAL A 1 172 ? 10.863 -16.202 -10.321 1.00 40.81 158 VAL A O 1
ATOM 2668 N N . ALA A 1 173 ? 9.046 -14.901 -10.614 1.00 41.58 159 ALA A N 1
ATOM 2669 C CA . ALA A 1 173 ? 9.675 -13.758 -9.961 1.00 37.31 159 ALA A CA 1
ATOM 2670 C C . ALA A 1 173 ? 10.162 -14.126 -8.569 1.00 38.31 159 ALA A C 1
ATOM 2671 O O . ALA A 1 173 ? 11.286 -13.779 -8.181 1.00 42.01 159 ALA A O 1
ATOM 2678 N N . ALA A 1 174 ? 9.321 -14.827 -7.796 1.00 38.56 160 ALA A N 1
ATOM 2679 C CA . ALA A 1 174 ? 9.696 -15.243 -6.442 1.00 43.58 160 ALA A CA 1
ATOM 2680 C C . ALA A 1 174 ? 10.912 -16.169 -6.442 1.00 42.92 160 ALA A C 1
ATOM 2681 O O . ALA A 1 174 ? 11.769 -16.088 -5.547 1.00 44.22 160 ALA A O 1
ATOM 2688 N N . LYS A 1 175 ? 10.994 -17.084 -7.414 1.00 40.36 161 LYS A N 1
ATOM 2689 C CA . LYS A 1 175 ? 12.130 -18.003 -7.429 1.00 43.06 161 LYS A CA 1
ATOM 2690 C C . LYS A 1 175 ? 13.429 -17.279 -7.815 1.00 35.43 161 LYS A C 1
ATOM 2691 O O . LYS A 1 175 ? 14.499 -17.556 -7.256 1.00 42.17 161 LYS A O 1
ATOM 2710 N N . VAL A 1 176 ? 13.357 -16.342 -8.769 1.00 36.45 162 VAL A N 1
ATOM 2711 C CA . VAL A 1 176 ? 14.572 -15.660 -9.219 1.00 45.41 162 VAL A CA 1
ATOM 2712 C C . VAL A 1 176 ? 15.121 -14.777 -8.108 1.00 47.73 162 VAL A C 1
ATOM 2713 O O . VAL A 1 176 ? 16.338 -14.734 -7.877 1.00 50.86 162 VAL A O 1
ATOM 2726 N N . LEU A 1 177 ? 14.230 -14.078 -7.394 1.00 47.43 163 LEU A N 1
ATOM 2727 C CA . LEU A 1 177 ? 14.641 -13.249 -6.262 1.00 47.11 163 LEU A CA 1
ATOM 2728 C C . LEU A 1 177 ? 15.298 -14.103 -5.178 1.00 48.97 163 LEU A C 1
ATOM 2729 O O . LEU A 1 177 ? 16.408 -13.798 -4.712 1.00 48.82 163 LEU A O 1
ATOM 2745 N N . HIS A 1 178 ? 14.691 -15.237 -4.878 1.00 44.00 164 HIS A N 1
ATOM 2746 C CA . HIS A 1 178 ? 15.277 -16.132 -3.913 1.00 46.07 164 HIS A CA 1
ATOM 2747 C C . HIS A 1 178 ? 16.614 -16.635 -4.445 1.00 49.21 164 HIS A C 1
ATOM 2748 O O . HIS A 1 178 ? 17.557 -16.770 -3.693 1.00 47.44 164 HIS A O 1
ATOM 2762 N N . ASP A 1 179 ? 16.710 -16.888 -5.744 1.00 44.44 165 ASP A N 1
ATOM 2763 C CA . ASP A 1 179 ? 17.981 -17.402 -6.272 1.00 47.58 165 ASP A CA 1
ATOM 2764 C C . ASP A 1 179 ? 19.075 -16.342 -6.197 1.00 55.46 165 ASP A C 1
ATOM 2765 O O . ASP A 1 179 ? 20.226 -16.656 -5.869 1.00 56.21 165 ASP A O 1
ATOM 2774 N N . LEU A 1 180 ? 18.738 -15.083 -6.500 1.00 51.20 166 LEU A N 1
ATOM 2775 C CA . LEU A 1 180 ? 19.701 -13.988 -6.387 1.00 54.36 166 LEU A CA 1
ATOM 2776 C C . LEU A 1 180 ? 19.922 -13.527 -4.955 1.00 62.03 166 LEU A C 1
ATOM 2777 O O . LEU A 1 180 ? 20.877 -12.785 -4.699 1.00 67.21 166 LEU A O 1
ATOM 2793 N N . GLY A 1 181 ? 19.069 -13.940 -4.023 1.00 63.49 167 GLY A N 1
ATOM 2794 C CA . GLY A 1 181 ? 19.130 -13.412 -2.677 1.00 65.30 167 GLY A CA 1
ATOM 2795 C C . GLY A 1 181 ? 18.609 -12.001 -2.525 1.00 63.34 167 GLY A C 1
ATOM 2796 O O . GLY A 1 181 ? 18.933 -11.349 -1.532 1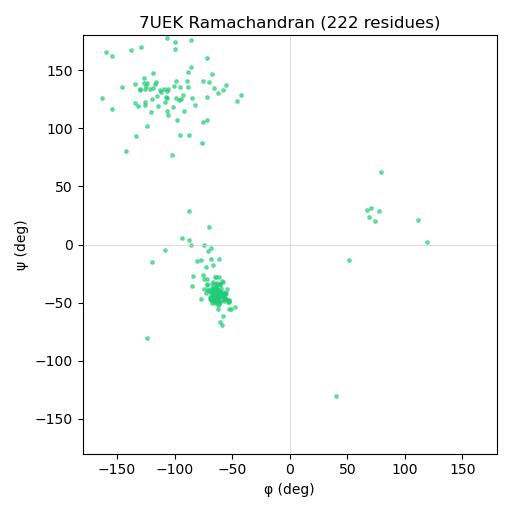.00 64.25 167 GLY A O 1
ATOM 2800 N N . ALA A 1 182 ? 17.793 -11.512 -3.465 1.00 59.47 168 ALA A N 1
ATOM 2801 C CA . ALA A 1 182 ? 17.372 -10.101 -3.480 1.00 60.09 168 ALA A CA 1
ATOM 2802 C C . ALA A 1 182 ? 16.294 -9.827 -2.429 1.00 61.97 168 ALA A C 1
ATOM 2803 O O . ALA A 1 182 ? 15.094 -9.829 -2.712 1.00 69.11 168 ALA A O 1
ATOM 2810 N N . GLU A 1 183 ? 16.740 -9.515 -1.211 1.00 67.78 169 GLU A N 1
ATOM 2811 C CA . GLU A 1 183 ? 15.849 -9.374 -0.065 1.00 78.70 169 GLU A CA 1
ATOM 2812 C C . GLU A 1 183 ? 15.036 -8.082 -0.104 1.00 85.49 169 GLU A C 1
ATOM 2813 O O . GLU A 1 183 ? 13.908 -8.044 0.408 1.00 82.52 169 GLU A O 1
ATOM 2825 N N . GLU A 1 184 ? 15.580 -7.028 -0.709 1.00 91.88 170 GLU A N 1
ATOM 2826 C CA . GLU A 1 184 ? 14.912 -5.733 -0.772 1.00 97.01 170 GLU A CA 1
ATOM 2827 C C . GLU A 1 184 ? 13.939 -5.607 -1.940 1.00 84.34 170 GLU A C 1
ATOM 2828 O O . GLU A 1 184 ? 13.317 -4.549 -2.091 1.00 94.04 170 GLU A O 1
ATOM 2840 N N . ALA A 1 185 ? 13.800 -6.636 -2.770 1.00 69.08 171 ALA A N 1
ATOM 2841 C CA . ALA A 1 185 ? 13.039 -6.490 -4.000 1.00 62.29 171 ALA A CA 1
ATOM 2842 C C . ALA A 1 185 ? 11.541 -6.377 -3.713 1.00 55.83 171 ALA A C 1
ATOM 2843 O O . ALA A 1 185 ? 11.058 -6.737 -2.637 1.00 57.32 171 ALA A O 1
ATOM 2850 N N . ILE A 1 186 ? 10.805 -5.848 -4.694 1.00 49.00 172 ILE A N 1
ATOM 2851 C CA . ILE A 1 186 ? 9.372 -5.602 -4.570 1.00 46.81 172 ILE A CA 1
ATOM 2852 C C . ILE A 1 186 ? 8.672 -6.094 -5.832 1.00 36.20 172 ILE A C 1
ATOM 2853 O O . ILE A 1 186 ? 9.142 -5.848 -6.952 1.00 46.58 172 ILE A O 1
ATOM 2869 N N . ILE A 1 187 ? 7.529 -6.750 -5.651 1.00 31.89 173 ILE A N 1
ATOM 2870 C CA . ILE A 1 187 ? 6.629 -7.113 -6.745 1.00 38.37 173 ILE A CA 1
ATOM 2871 C C . ILE A 1 187 ? 5.407 -6.185 -6.710 1.00 41.83 173 ILE A C 1
ATOM 2872 O O . ILE A 1 187 ? 4.801 -5.983 -5.652 1.00 40.87 173 ILE A O 1
ATOM 2888 N N . ILE A 1 188 ? 5.017 -5.661 -7.868 1.00 34.27 174 ILE A N 1
ATOM 2889 C CA . ILE A 1 188 ? 3.848 -4.796 -7.990 1.00 32.86 174 ILE A CA 1
ATOM 2890 C C . ILE A 1 188 ? 2.962 -5.402 -9.046 1.00 29.78 174 ILE A C 1
ATOM 2891 O O . ILE A 1 188 ? 3.404 -5.577 -10.189 1.00 37.80 174 ILE A O 1
ATOM 2907 N N . LEU A 1 189 ? 1.707 -5.703 -8.693 1.00 38.07 175 LEU A N 1
ATOM 2908 C CA . LEU A 1 189 ? 0.792 -6.380 -9.607 1.00 42.04 175 LEU A CA 1
ATOM 2909 C C . LEU A 1 189 ? -0.346 -5.453 -10.036 1.00 42.50 175 LEU A C 1
ATOM 2910 O O . LEU A 1 189 ? -1.035 -4.871 -9.192 1.00 36.08 175 LEU A O 1
ATOM 2926 N N . ILE A 1 190 ? -0.598 -5.395 -11.337 1.00 43.18 176 ILE A N 1
ATOM 2927 C CA . ILE A 1 190 ? -1.675 -4.605 -11.914 1.00 45.79 176 ILE A CA 1
ATOM 2928 C C . ILE A 1 190 ? -2.837 -5.532 -12.214 1.00 46.28 176 ILE A C 1
ATOM 2929 O O . ILE A 1 190 ? -2.638 -6.627 -12.758 1.00 47.61 176 ILE A O 1
ATOM 2945 N N . PHE A 1 191 ? -4.054 -5.103 -11.885 1.00 38.92 177 PHE A N 1
ATOM 2946 C CA . PHE A 1 191 ? -5.231 -5.937 -12.119 1.00 49.09 177 PHE A CA 1
ATOM 2947 C C . PHE A 1 191 ? -6.207 -5.274 -13.081 1.00 51.81 177 PHE A C 1
ATOM 2948 O O . PHE A 1 191 ? -6.323 -4.052 -13.127 1.00 52.18 177 PHE A O 1
ATOM 2965 N N . ASP A 1 192 ? -6.907 -6.093 -13.859 1.00 56.06 178 ASP A N 1
ATOM 2966 C CA . ASP A 1 192 ? -8.087 -5.600 -14.554 1.00 60.14 178 ASP A CA 1
ATOM 2967 C C . ASP A 1 192 ? -9.174 -5.273 -13.534 1.00 59.22 178 ASP A C 1
ATOM 2968 O O . ASP A 1 192 ? -9.279 -5.920 -12.488 1.00 59.29 178 ASP A O 1
ATOM 2977 N N . ILE A 1 193 ? -9.978 -4.249 -13.822 1.00 62.29 179 ILE A N 1
ATOM 2978 C CA . ILE A 1 193 ? -10.903 -3.732 -12.819 1.00 64.40 179 ILE A CA 1
ATOM 2979 C C . ILE A 1 193 ? -12.366 -3.814 -13.233 1.00 67.00 179 ILE A C 1
ATOM 2980 O O . ILE A 1 193 ? -13.240 -3.712 -12.356 1.00 67.74 179 ILE A O 1
ATOM 2996 N N . ASP A 1 194 ? -12.687 -4.036 -14.511 1.00 69.33 180 ASP A N 1
ATOM 2997 C CA . ASP A 1 194 ? -14.077 -3.917 -14.938 1.00 82.58 180 ASP A CA 1
ATOM 2998 C C . ASP A 1 194 ? -14.972 -4.941 -14.251 1.00 79.52 180 ASP A C 1
ATOM 2999 O O . ASP A 1 194 ? -16.120 -4.627 -13.908 1.00 71.38 180 ASP A O 1
ATOM 3008 N N . ASP A 1 195 ? -14.471 -6.161 -14.106 1.00 77.06 181 ASP A N 1
ATOM 3009 C CA . ASP A 1 195 ? -15.208 -7.238 -13.467 1.00 70.81 181 ASP A CA 1
ATOM 3010 C C . ASP A 1 195 ? -14.806 -7.298 -12.008 1.00 57.98 181 ASP A C 1
ATOM 3011 O O . ASP A 1 195 ? -13.832 -7.933 -11.654 1.00 56.41 181 ASP A O 1
ATOM 3020 N N . GLU A 1 196 ? -15.577 -6.642 -11.160 1.00 55.07 182 GLU A N 1
ATOM 3021 C CA . GLU A 1 196 ? -15.283 -6.577 -9.739 1.00 58.25 182 GLU A CA 1
ATOM 3022 C C . GLU A 1 196 ? -15.204 -7.914 -9.006 1.00 58.63 182 GLU A C 1
ATOM 3023 O O . GLU A 1 196 ? -14.452 -8.051 -8.056 1.00 50.33 182 GLU A O 1
ATOM 3029 N N . ASP A 1 197 ? -15.977 -8.896 -9.441 1.00 55.25 183 ASP A N 1
ATOM 3030 C CA . ASP A 1 197 ? -15.950 -10.196 -8.807 1.00 55.61 183 ASP A CA 1
ATOM 3031 C C . ASP A 1 197 ? -14.620 -10.886 -9.078 1.00 54.68 183 ASP A C 1
ATOM 3032 O O . ASP A 1 197 ? -13.995 -11.411 -8.178 1.00 53.67 183 ASP A O 1
ATOM 3041 N N . GLU A 1 198 ? -14.209 -10.887 -10.333 1.00 53.97 184 GLU A N 1
ATOM 3042 C CA . GLU A 1 198 ? -12.931 -11.477 -10.721 1.00 50.97 184 GLU A CA 1
ATOM 3043 C C . GLU A 1 198 ? -11.775 -10.734 -10.077 1.00 51.31 184 GLU A C 1
ATOM 3044 O O . GLU A 1 198 ? -10.748 -11.338 -9.731 1.00 45.46 184 GLU A O 1
ATOM 3056 N N . PHE A 1 199 ? -11.938 -9.432 -9.900 1.00 44.14 185 PHE A N 1
ATOM 3057 C CA . PHE A 1 199 ? -10.918 -8.621 -9.280 1.00 43.41 185 PHE A CA 1
ATOM 3058 C C . PHE A 1 199 ? -10.716 -9.106 -7.865 1.00 38.34 185 PHE A C 1
ATOM 3059 O O . PHE A 1 199 ? -9.606 -9.277 -7.415 1.00 43.50 185 PHE A O 1
ATOM 3076 N N . LYS A 1 200 ? -11.808 -9.330 -7.161 1.00 30.00 186 LYS A N 1
ATOM 3077 C CA . LYS A 1 200 ? -11.721 -9.794 -5.795 1.00 30.00 186 LYS A CA 1
ATOM 3078 C C . LYS A 1 200 ? -11.045 -11.155 -5.714 1.00 30.00 186 LYS A C 1
ATOM 3079 O O . LYS A 1 200 ? -10.229 -11.396 -4.846 1.00 30.00 186 LYS A O 1
ATOM 3098 N N . LYS A 1 201 ? -11.392 -12.033 -6.638 1.00 45.08 187 LYS A N 1
ATOM 3099 C CA . LYS A 1 201 ? -10.838 -13.374 -6.663 1.00 49.60 187 LYS A CA 1
ATOM 3100 C C . LYS A 1 201 ? -9.346 -13.353 -6.975 1.00 53.44 187 LYS A C 1
ATOM 3101 O O . LYS A 1 201 ? -8.552 -13.965 -6.281 1.00 48.92 187 LYS A O 1
ATOM 3120 N N . GLN A 1 202 ? -8.971 -12.629 -8.014 1.00 48.25 188 GLN A N 1
ATOM 3121 C CA . GLN A 1 202 ? -7.572 -12.545 -8.407 1.00 49.10 188 GLN A CA 1
ATOM 3122 C C . GLN A 1 202 ? -6.722 -11.899 -7.315 1.00 43.96 188 GLN A C 1
ATOM 3123 O O . GLN A 1 202 ? -5.649 -12.412 -6.977 1.00 41.66 188 GLN A O 1
ATOM 3137 N N . VAL A 1 203 ? -7.171 -10.764 -6.753 1.00 42.05 189 VAL A N 1
ATOM 3138 C CA . VAL A 1 203 ? -6.402 -10.143 -5.674 1.00 36.32 189 VAL A CA 1
ATOM 3139 C C . VAL A 1 203 ? -6.257 -11.104 -4.491 1.00 42.52 189 VAL A C 1
ATOM 3140 O O . VAL A 1 203 ? -5.182 -11.215 -3.890 1.00 42.09 189 VAL A O 1
ATOM 3153 N N . LYS A 1 204 ? -7.341 -11.785 -4.112 1.00 40.67 190 LYS A N 1
ATOM 3154 C CA . LYS A 1 204 ? -7.269 -12.732 -3.003 1.00 46.43 190 LYS A CA 1
ATOM 3155 C C . LYS A 1 204 ? -6.213 -13.798 -3.275 1.00 51.56 190 LYS A C 1
ATOM 3156 O O . LYS A 1 204 ? -5.365 -14.097 -2.419 1.00 44.27 190 LYS A O 1
ATOM 3175 N N . LYS A 1 205 ? -6.265 -14.368 -4.467 1.00 54.71 191 LYS A N 1
ATOM 3176 C CA . LYS A 1 205 ? -5.334 -15.407 -4.848 1.00 55.15 191 LYS A CA 1
ATOM 3177 C C . LYS A 1 205 ? -3.905 -14.895 -4.895 1.00 47.39 191 LYS A C 1
ATOM 3178 O O . LYS A 1 205 ? -3.009 -15.549 -4.384 1.00 42.71 191 LYS A O 1
ATOM 3197 N N . ALA A 1 206 ? -3.700 -13.722 -5.489 1.00 38.44 192 ALA A N 1
ATOM 3198 C CA . ALA A 1 206 ? -2.354 -13.166 -5.592 1.00 38.39 192 ALA A CA 1
ATOM 3199 C C . ALA A 1 206 ? -1.704 -13.042 -4.219 1.00 38.13 192 ALA A C 1
ATOM 3200 O O . ALA A 1 206 ? -0.552 -13.444 -4.024 1.00 44.02 192 ALA A O 1
ATOM 3207 N N . LEU A 1 207 ? -2.436 -12.504 -3.245 1.00 41.71 193 LEU A N 1
ATOM 3208 C CA . LEU A 1 207 ? -1.836 -12.251 -1.938 1.00 42.70 193 LEU A CA 1
ATOM 3209 C C . LEU A 1 207 ? -1.485 -13.549 -1.241 1.00 46.04 193 LEU A C 1
ATOM 3210 O O . LEU A 1 207 ? -0.411 -13.659 -0.630 1.00 46.37 193 LEU A O 1
ATOM 3226 N N . GLU A 1 208 ? -2.407 -14.522 -1.275 1.00 39.79 194 GLU A N 1
ATOM 3227 C CA . GLU A 1 208 ? -2.152 -15.833 -0.682 1.00 45.96 194 GLU A CA 1
ATOM 3228 C C . GLU A 1 208 ? -0.905 -16.467 -1.276 1.00 52.67 194 GLU A C 1
ATOM 3229 O O . GLU A 1 208 ? -0.058 -17.015 -0.556 1.00 52.78 194 GLU A O 1
ATOM 3241 N N . LEU A 1 209 ? -0.793 -16.418 -2.599 1.00 46.65 195 LEU A N 1
ATOM 3242 C CA . LEU A 1 209 ? 0.298 -17.112 -3.253 1.00 50.80 195 LEU A CA 1
ATOM 3243 C C . LEU A 1 209 ? 1.620 -16.399 -2.965 1.00 51.25 195 LEU A C 1
ATOM 3244 O O . LEU A 1 209 ? 2.636 -17.041 -2.672 1.00 41.89 195 LEU A O 1
ATOM 3260 N N . MET A 1 210 ? 1.611 -15.068 -2.949 1.00 40.80 196 MET A N 1
ATOM 3261 C CA . MET A 1 210 ? 2.852 -14.348 -2.637 1.00 47.83 196 MET A CA 1
ATOM 3262 C C . MET A 1 210 ? 3.296 -14.570 -1.205 1.00 49.47 196 MET A C 1
ATOM 3263 O O . MET A 1 210 ? 4.509 -14.613 -0.945 1.00 48.00 196 MET A O 1
ATOM 3277 N N . LYS A 1 211 ? 2.347 -14.757 -0.277 1.00 46.23 197 LYS A N 1
ATOM 3278 C CA . LYS A 1 211 ? 2.721 -15.056 1.101 1.00 55.24 197 LYS A CA 1
ATOM 3279 C C . LYS A 1 211 ? 3.272 -16.483 1.250 1.00 59.67 197 LYS A C 1
ATOM 3280 O O . LYS A 1 211 ? 4.168 -16.722 2.065 1.00 66.40 197 LYS A O 1
ATOM 3299 N N . LYS A 1 212 ? 2.752 -17.445 0.480 1.00 55.89 198 LYS A N 1
ATOM 3300 C CA . LYS A 1 212 ? 3.308 -18.802 0.468 1.00 62.06 198 LYS A CA 1
ATOM 3301 C C . LYS A 1 212 ? 4.756 -18.821 -0.004 1.00 63.10 198 LYS A C 1
ATOM 3302 O O . LYS A 1 212 ? 5.548 -19.663 0.447 1.00 59.88 198 LYS A O 1
ATOM 3321 N N . LEU A 1 213 ? 5.104 -17.933 -0.939 1.00 53.40 199 LEU A N 1
ATOM 3322 C CA . LEU A 1 213 ? 6.428 -17.894 -1.546 1.00 58.78 199 LEU A CA 1
ATOM 3323 C C . LEU A 1 213 ? 7.370 -16.921 -0.849 1.00 57.63 199 LEU A C 1
ATOM 3324 O O . LEU A 1 213 ? 8.490 -16.713 -1.328 1.00 60.64 199 LEU A O 1
ATOM 3340 N N . GLY A 1 214 ? 6.943 -16.322 0.258 1.00 53.84 200 GLY A N 1
ATOM 3341 C CA . GLY A 1 214 ? 7.815 -15.463 1.032 1.00 55.75 200 GLY A CA 1
ATOM 3342 C C . GLY A 1 214 ? 8.178 -14.161 0.363 1.00 56.07 200 GLY A C 1
ATOM 3343 O O . GLY A 1 214 ? 9.228 -13.586 0.670 1.00 51.41 200 GLY A O 1
ATOM 3347 N N . VAL A 1 215 ? 7.358 -13.692 -0.573 1.00 57.70 201 VAL A N 1
ATOM 3348 C CA . VAL A 1 215 ? 7.528 -12.334 -1.077 1.00 53.71 201 VAL A CA 1
ATOM 3349 C C . VAL A 1 215 ? 7.071 -11.388 0.029 1.00 58.05 201 VAL A C 1
ATOM 3350 O O . VAL A 1 215 ? 5.874 -11.265 0.305 1.00 59.64 201 VAL A O 1
ATOM 3363 N N . ASP A 1 216 ? 8.027 -10.726 0.673 1.00 61.15 202 ASP A N 1
ATOM 3364 C CA A ASP A 1 216 ? 7.639 -9.864 1.780 0.44 62.43 202 ASP A CA 1
ATOM 3365 C CA B ASP A 1 216 ? 7.764 -9.827 1.792 0.56 62.34 202 ASP A CA 1
ATOM 3366 C C . ASP A 1 216 ? 7.329 -8.432 1.354 1.00 57.50 202 ASP A C 1
ATOM 3367 O O . ASP A 1 216 ? 6.833 -7.654 2.179 1.00 48.86 202 ASP A O 1
ATOM 3380 N N . HIS A 1 217 ? 7.542 -8.070 0.095 1.00 52.92 203 HIS A N 1
ATOM 3381 C CA . HIS A 1 217 ? 7.312 -6.693 -0.345 1.00 58.97 203 HIS A CA 1
ATOM 3382 C C . HIS A 1 217 ? 6.525 -6.767 -1.642 1.00 50.57 203 HIS A C 1
ATOM 3383 O O . HIS A 1 217 ? 7.103 -6.953 -2.722 1.00 57.41 203 HIS A O 1
ATOM 3397 N N . ARG A 1 218 ? 5.204 -6.700 -1.502 1.00 42.22 204 ARG A N 1
ATOM 3398 C CA . ARG A 1 218 ? 4.259 -6.827 -2.603 1.00 49.43 204 ARG A CA 1
ATOM 3399 C C . ARG A 1 218 ? 3.241 -5.696 -2.609 1.00 52.36 204 ARG A C 1
ATOM 3400 O O . ARG A 1 218 ? 2.629 -5.435 -1.623 1.00 53.94 204 ARG A O 1
ATOM 3421 N N . ILE A 1 219 ? 2.993 -5.099 -3.755 1.00 49.41 205 ILE A N 1
ATOM 3422 C CA . ILE A 1 219 ? 2.098 -3.949 -3.883 1.00 45.33 205 ILE A CA 1
ATOM 3423 C C . ILE A 1 219 ? 0.978 -4.289 -4.857 1.00 36.80 205 ILE A C 1
ATOM 3424 O O . ILE A 1 219 ? 1.229 -4.822 -5.945 1.00 38.18 205 ILE A O 1
ATOM 3440 N N . ILE A 1 220 ? -0.257 -3.978 -4.481 1.00 36.96 206 ILE A N 1
ATOM 3441 C CA . ILE A 1 220 ? -1.394 -4.129 -5.385 1.00 33.00 206 ILE A CA 1
ATOM 3442 C C . ILE A 1 220 ? -1.642 -2.792 -6.083 1.00 45.91 206 ILE A C 1
ATOM 3443 O O . ILE A 1 220 ? -1.829 -1.769 -5.413 1.00 44.94 206 ILE A O 1
ATOM 3459 N N . ALA A 1 221 ? -1.665 -2.795 -7.425 1.00 39.65 207 ALA A N 1
ATOM 3460 C CA . ALA A 1 221 ? -1.817 -1.569 -8.207 1.00 41.70 207 ALA A CA 1
ATOM 3461 C C . ALA A 1 221 ? -3.216 -1.492 -8.803 1.00 48.97 207 ALA A C 1
ATOM 3462 O O . ALA A 1 221 ? -3.695 -2.462 -9.413 1.00 43.94 207 ALA A O 1
ATOM 3469 N N . LEU A 1 222 ? -3.852 -0.324 -8.641 1.00 44.74 208 LEU A N 1
ATOM 3470 C CA . LEU A 1 222 ? -5.247 -0.089 -9.005 1.00 38.30 208 LEU A CA 1
ATOM 3471 C C . LEU A 1 222 ? -5.334 1.018 -10.046 1.00 43.40 208 LEU A C 1
ATOM 3472 O O . LEU A 1 222 ? -4.860 2.138 -9.809 1.00 39.43 208 LEU A O 1
ATOM 3488 N N . ARG A 1 223 ? -5.978 0.726 -11.170 1.00 42.41 209 ARG A N 1
ATOM 3489 C CA . ARG A 1 223 ? -6.145 1.737 -12.199 1.00 43.82 209 ARG A CA 1
ATOM 3490 C C . ARG A 1 223 ? -7.155 2.780 -11.731 1.00 50.65 209 ARG A C 1
ATOM 3491 O O . ARG A 1 223 ? -8.269 2.440 -11.317 1.00 44.78 209 ARG A O 1
ATOM 3512 N N . MET A 1 224 ? -6.763 4.053 -11.769 1.00 51.30 210 MET A N 1
ATOM 3513 C CA . MET A 1 224 ? -7.679 5.131 -11.386 1.00 55.66 210 MET A CA 1
ATOM 3514 C C . MET A 1 224 ? -8.573 5.477 -12.570 1.00 58.82 210 MET A C 1
ATOM 3515 O O . MET A 1 224 ? -8.080 5.894 -13.631 1.00 52.77 210 MET A O 1
ATOM 3529 N N . THR A 1 225 ? -9.887 5.325 -12.380 1.00 61.40 211 THR A N 1
ATOM 3530 C CA . THR A 1 225 ? -10.869 5.624 -13.411 1.00 65.58 211 THR A CA 1
ATOM 3531 C C . THR A 1 225 ? -11.872 6.627 -12.863 1.00 72.08 211 THR A C 1
ATOM 3532 O O . THR A 1 225 ? -11.774 7.830 -13.116 1.00 76.04 211 THR A O 1
ATOM 3543 N N . ASP A 1 226 ? -12.832 6.114 -12.096 1.00 74.53 212 ASP A N 1
ATOM 3544 C CA . ASP A 1 226 ? -13.920 6.870 -11.491 1.00 82.73 212 ASP A CA 1
ATOM 3545 C C . ASP A 1 226 ? -13.777 6.787 -9.974 1.00 78.89 212 ASP A C 1
ATOM 3546 O O . ASP A 1 226 ? -13.408 5.732 -9.441 1.00 70.57 212 ASP A O 1
ATOM 3555 N N . GLU A 1 227 ? -14.027 7.908 -9.281 1.00 66.67 213 GLU A N 1
ATOM 3556 C CA . GLU A 1 227 ? -13.819 7.937 -7.832 1.00 63.17 213 GLU A CA 1
ATOM 3557 C C . GLU A 1 227 ? -14.625 6.847 -7.127 1.00 59.61 213 GLU A C 1
ATOM 3558 O O . GLU A 1 227 ? -14.118 6.168 -6.222 1.00 57.92 213 GLU A O 1
ATOM 3570 N N . GLU A 1 228 ? -15.867 6.651 -7.550 1.00 57.99 214 GLU A N 1
ATOM 3571 C CA . GLU A 1 228 ? -16.731 5.626 -6.959 1.00 66.48 214 GLU A CA 1
ATOM 3572 C C . GLU A 1 228 ? -16.162 4.233 -7.180 1.00 61.72 214 GLU A C 1
ATOM 3573 O O . GLU A 1 228 ? -16.198 3.382 -6.280 1.00 54.89 214 GLU A O 1
ATOM 3585 N N . LYS A 1 229 ? -15.671 3.971 -8.397 1.00 64.33 215 LYS A N 1
ATOM 3586 C CA . LYS A 1 229 ? -15.068 2.676 -8.699 1.00 61.76 215 LYS A CA 1
ATOM 3587 C C . LYS A 1 229 ? -13.792 2.475 -7.900 1.00 58.09 215 LYS A C 1
ATOM 3588 O O . LYS A 1 229 ? -13.591 1.423 -7.272 1.00 50.28 215 LYS A O 1
ATOM 3607 N N . PHE A 1 230 ? -12.914 3.488 -7.907 1.00 57.04 216 PHE A N 1
ATOM 3608 C CA . PHE A 1 230 ? -11.637 3.364 -7.215 1.00 46.20 216 PHE A CA 1
ATOM 3609 C C . PHE A 1 230 ? -11.828 3.061 -5.733 1.00 40.44 216 PHE A C 1
ATOM 3610 O O . PHE A 1 230 ? -11.105 2.229 -5.162 1.00 38.27 216 PHE A O 1
ATOM 3627 N N . LYS A 1 231 ? -12.803 3.718 -5.095 1.00 38.80 217 LYS A N 1
ATOM 3628 C CA . LYS A 1 231 ? -13.024 3.497 -3.670 1.00 51.48 217 LYS A CA 1
ATOM 3629 C C . LYS A 1 231 ? -13.453 2.046 -3.396 1.00 56.38 217 LYS A C 1
ATOM 3630 O O . LYS A 1 231 ? -12.949 1.405 -2.460 1.00 54.78 217 LYS A O 1
ATOM 3649 N N . LYS A 1 232 ? -14.348 1.498 -4.224 1.00 49.37 218 LYS A N 1
ATOM 3650 C CA . LYS A 1 232 ? -14.696 0.082 -4.121 1.00 57.40 218 LYS A CA 1
ATOM 3651 C C . LYS A 1 232 ? -13.452 -0.812 -4.156 1.00 52.64 218 LYS A C 1
ATOM 3652 O O . LYS A 1 232 ? -13.230 -1.624 -3.245 1.00 47.29 218 LYS A O 1
ATOM 3671 N N . LEU A 1 233 ? -12.629 -0.669 -5.211 1.00 49.62 219 LEU A N 1
ATOM 3672 C CA . LEU A 1 233 ? -11.469 -1.544 -5.418 1.00 43.21 219 LEU A CA 1
ATOM 3673 C C . LEU A 1 233 ? -10.478 -1.461 -4.267 1.00 46.54 219 LEU A C 1
ATOM 3674 O O . LEU A 1 233 ? -9.871 -2.475 -3.874 1.00 44.20 219 LEU A O 1
ATOM 3690 N N . ALA A 1 234 ? -10.238 -0.240 -3.775 1.00 43.56 220 ALA A N 1
ATOM 3691 C CA . ALA A 1 234 ? -9.252 -0.010 -2.725 1.00 45.56 220 ALA A CA 1
ATOM 3692 C C . ALA A 1 234 ? -9.699 -0.639 -1.413 1.00 42.78 220 ALA A C 1
ATOM 3693 O O . ALA A 1 234 ? -8.897 -1.265 -0.707 1.00 48.22 220 ALA A O 1
ATOM 3700 N N . LYS A 1 235 ? -10.976 -0.450 -1.063 1.00 44.35 221 LYS A N 1
ATOM 3701 C CA . LYS A 1 235 ? -11.616 -1.167 0.038 1.00 55.80 221 LYS A CA 1
ATOM 3702 C C . LYS A 1 235 ? -11.402 -2.674 -0.088 1.00 58.71 221 LYS A C 1
ATOM 3703 O O . LYS A 1 235 ? -10.887 -3.325 0.831 1.00 52.08 221 LYS A O 1
ATOM 3722 N N . ILE A 1 236 ? -11.787 -3.236 -1.239 1.00 56.75 222 ILE A N 1
ATOM 3723 C CA . ILE A 1 236 ? -11.605 -4.667 -1.474 1.00 56.46 222 ILE A CA 1
ATOM 3724 C C . ILE A 1 236 ? -10.153 -5.055 -1.227 1.00 58.27 222 ILE A C 1
ATOM 3725 O O . ILE A 1 236 ? -9.862 -5.995 -0.475 1.00 51.09 222 ILE A O 1
ATOM 3741 N N . ALA A 1 237 ? -9.217 -4.309 -1.823 1.00 50.69 223 ALA A N 1
ATOM 3742 C CA . ALA A 1 237 ? -7.809 -4.682 -1.694 1.00 49.86 223 ALA A CA 1
ATOM 3743 C C . ALA A 1 237 ? -7.355 -4.596 -0.239 1.00 54.68 223 ALA A C 1
ATOM 3744 O O . ALA A 1 237 ? -6.617 -5.464 0.243 1.00 44.97 223 ALA A O 1
ATOM 3751 N N . ALA A 1 238 ? -7.801 -3.559 0.477 1.00 60.80 224 ALA A N 1
ATOM 3752 C CA . ALA A 1 238 ? -7.367 -3.354 1.854 1.00 60.64 224 ALA A CA 1
ATOM 3753 C C . ALA A 1 238 ? -7.892 -4.451 2.768 1.00 62.65 224 ALA A C 1
ATOM 3754 O O . ALA A 1 238 ? -7.140 -4.979 3.596 1.00 65.56 224 ALA A O 1
ATOM 3761 N N . GLU A 1 239 ? -9.169 -4.798 2.632 1.00 64.89 225 GLU A N 1
ATOM 3762 C CA . GLU A 1 239 ? -9.760 -5.841 3.466 1.00 67.14 225 GLU A CA 1
ATOM 3763 C C . GLU A 1 239 ? -9.120 -7.206 3.214 1.00 64.43 225 GLU A C 1
ATOM 3764 O O . GLU A 1 239 ? -9.098 -8.044 4.101 1.00 66.90 225 GLU A O 1
ATOM 3776 N N . LEU A 1 240 ? -8.607 -7.430 2.010 1.00 53.33 226 LEU A N 1
ATOM 3777 C CA . LEU A 1 240 ? -7.961 -8.694 1.681 1.00 50.43 226 LEU A CA 1
ATOM 3778 C C . LEU A 1 240 ? -6.523 -8.772 2.183 1.00 55.51 226 LEU A C 1
ATOM 3779 O O . LEU A 1 240 ? -5.941 -9.837 2.199 1.00 54.09 226 LEU A O 1
ATOM 3795 N N . GLY A 1 241 ? -5.933 -7.649 2.571 1.00 59.04 227 GLY A N 1
ATOM 3796 C CA . GLY A 1 241 ? -4.572 -7.677 3.079 1.00 61.63 227 GLY A CA 1
ATOM 3797 C C . GLY A 1 241 ? -3.478 -6.904 2.359 1.00 59.87 227 GLY A C 1
ATOM 3798 O O . GLY A 1 241 ? -2.329 -6.976 2.763 1.00 55.51 227 GLY A O 1
ATOM 3802 N N . ALA A 1 242 ? -3.805 -6.186 1.294 1.00 64.51 228 ALA A N 1
ATOM 3803 C CA . ALA A 1 242 ? -2.806 -5.388 0.597 1.00 68.95 228 ALA A CA 1
ATOM 3804 C C . ALA A 1 242 ? -2.330 -4.244 1.494 1.00 81.25 228 ALA A C 1
ATOM 3805 O O . ALA A 1 242 ? -3.140 -3.524 2.092 1.00 92.57 228 ALA A O 1
#

Sequence (228 aa):
DAICIYLDESATWKDMKKKAMEILYKLGVKKIVVLFKYDEEKLIKVAAKVLHDLGAEEAIIILIFDIDDEDEFKKQVKKALELMKKLGVDHRIIALRMTDEEEKFKKLAKIAAELGADAICIYLDESATWKDMKKAMEILYKLGVKKIVVLFKYDEKLIKVAAKVLHDLGAEEAIIILIFDIDDEDEFKKQVKKALELMKKLGVDDHRIIALRMTDEEKFKKLAKIAAELGA

Nearest PDB structures (foldseek):
  7uek-assembly1_A  TM=1.004E+00  e=6.717E-45  synthetic construct
  5zka-assembly1_B  TM=6.022E-01  e=5.014E-04  Fusobacterium nucleatum subsp. nucleatum ATCC 25586
  3nqe-assembly1_A  TM=4.728E-01  e=7.683E-05  Methanothermobacter thermautotrophicus
  6b8s-assembly2_B  TM=5.434E-01  e=6.088E-04  Helicobacter pylori G27
  7qwq-assembly1_x  TM=3.380E-01  e=2.135E-02  Homo sapiens

Foldseek 3Di:
DAAEEEEPVVHDLVLVLLLVVLCLVVPGLEYEYEYADDLVNLVSVLVSCVVSVSLNYAYEHEDDDPDQVVLLVSLLVRVVSCVVSSNPHYEYEYEQPDLVVLLSSVVSNVVSPGQAYEYEYDPVDDLVSVLSSVVSCVVVPTQEYEYE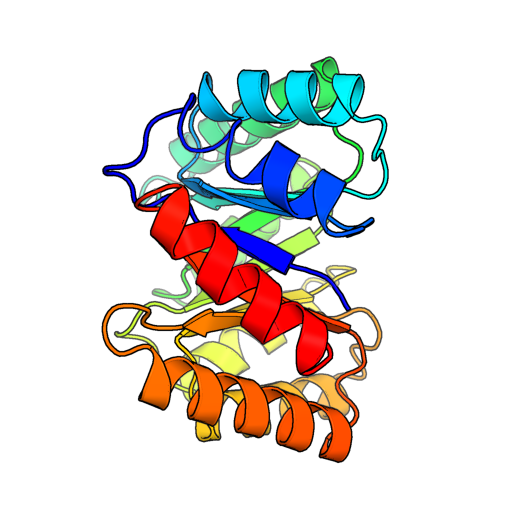YEQDPVSLVSVLVSCVVSVNLRYEYEYEYDQPDPVVLLVSLLVSVVSCVVSPRPHYYYYYYRDDSVSSSSSSVSNVVSPD